Protein AF-0000000073451718 (afdb_homodimer)

Sequence (314 aa):
MQDITQRANLNRTTFYQHYQDKYDLLHQHMRDMFEAMKEDIFSPLDIDSSGKKPEAYWYVLRFYHHLQQNSGDFAIIINRRYELNIKELLNDFWNDSFLTGIKKTAAADTDRSVPLDIQRRFVISAFAGTAAWWLENGMPYPPELMAESMIKIIQKNMQDITQRANLNRTTFYQHYQDKYDLLHQHMRDMFEAMKEDIFSPLDIDSSGKKPEAYWYVLRFYHHLQQNSGDFAIIINRRYELNIKELLNDFWNDSFLTGIKKTAAADTDRSVPLDIQRRFVISAFAGTAAWWLENGMPYPPELMAESMIKIIQKN

InterPro domains:
  IPR001647 DNA-binding HTH domain, TetR-type [PS50977] (1-37)
  IPR009057 Homedomain-like superfamily [SSF46689] (1-40)
  IPR039532 Transcriptional regulator TetR, C-terminal, Firmicutes type [PF14278] (60-155)
  IPR050624 Nucleoid occlusion factor SlmA/HTH-type transcriptional regulator [PTHR43479] (1-155)

Nearest PDB structures (foldseek):
  6o6o-assembly1_B  TM=6.249E-01  e=4.309E-01  Mycobacterium tuberculosis
  6o6o-assembly1_B  TM=6.147E-01  e=4.041E-01  Mycobacterium tuberculosis

Secondary structure (DSSP, 8-state):
-HHHHHHHHHHHHHHHHHHHHHHHHHHHHHHHHHHHHHHHHTSPPPTTS-TTS-HHHHHHHHHHHHHHHTHHHHHHHHHTTTTTT-HHHHHHHHHHHHHHHHHHTTTS---TTS-HHHHHHHHHHHHHHHHHHHHHTT--S-HHHHHHHHHHHHH--/-HHHHHHHHHHHHHHHHHHHHHHHHHHHHHHHHHHHHHHHHTSPPPTTS-SSS-HHHHHHHHHHHHHHHTHHHHHHHHHTTTTTT-HHHHHHHHHHHHHHHHHHTTT----TTS-HHHHHHHHHHHHHHHHHHHHHTT--S-HHHHHHHHHHHHH--

Foldseek 3Di:
DVVVVVVVVVCVVVVVVVVVVVLVVVLVVLLVLLVVLLCVLLPDDPPPVPDPDQPQLSSQLSVVVSCVVVLVVVLCCLVCVVVSVCVVVVVVSLQVSVVSSCVVSVVDPPPPVDDPVVVSCVLSCVSSVVSNVCSVVPNPDHSSVVSVVSCCVPRVD/DVVVVVVVVVCVVVVVVVVVVVLVVVLVVLLVLLVVLLCVLLPDDPCPVPPDDQPQLSSQLSVVVSCVVVLVVVLCCLVCVVVSVCVVVVVVSLQVSVVSSCVVSPVDPPPPVDDPVVVSCVLSCVSSVVSNVCSVVPNPDHSSVVSVVSCCVPRVD

pLDDT: mean 82.86, std 15.35, range [36.59, 97.81]

Radius of gyration: 23.62 Å; Cα contacts (8 Å, |Δi|>4): 220; chains: 2; bounding box: 82×51×50 Å

Organism: Bacillus licheniformis (strain ATCC 14580 / DSM 13 / JCM 2505 / CCUG 7422 / NBRC 12200 / NCIMB 9375 / NCTC 10341 / NRRL NRS-1264 / Gibson 46) (NCBI:txid279010)

Structure (mmCIF, N/CA/C/O backbone):
data_AF-0000000073451718-model_v1
#
loop_
_entity.id
_entity.type
_entity.pdbx_description
1 polymer 'HTH tetR-type domain-containing protein'
#
loop_
_atom_site.group_PDB
_atom_site.id
_atom_site.type_symbol
_atom_site.label_atom_id
_atom_site.label_alt_id
_atom_site.label_comp_id
_atom_site.label_asym_id
_atom_site.label_entity_id
_atom_site.label_seq_id
_atom_site.pdbx_PDB_ins_code
_atom_site.Cartn_x
_atom_site.Cartn_y
_atom_site.Cartn_z
_atom_site.occupancy
_atom_site.B_iso_or_equiv
_atom_site.auth_seq_id
_atom_site.auth_comp_id
_atom_site.auth_asym_id
_atom_site.auth_atom_id
_atom_site.pdbx_PDB_model_num
ATOM 1 N N . MET A 1 1 ? 43.938 -21.703 -28.234 1 37.66 1 MET A N 1
ATOM 2 C CA . MET A 1 1 ? 43.406 -20.609 -27.422 1 37.66 1 MET A CA 1
ATOM 3 C C . MET A 1 1 ? 42.031 -20.172 -27.906 1 37.66 1 MET A C 1
ATOM 5 O O . MET A 1 1 ? 41.188 -19.781 -27.094 1 37.66 1 MET A O 1
ATOM 9 N N . GLN A 1 2 ? 41.75 -20.219 -29.203 1 52.59 2 GLN A N 1
ATOM 10 C CA . GLN A 1 2 ? 40.5 -19.75 -29.781 1 52.59 2 GLN A CA 1
ATOM 11 C C . GLN A 1 2 ? 39.344 -20.703 -29.438 1 52.59 2 GLN A C 1
ATOM 13 O O . GLN A 1 2 ? 38.188 -20.281 -29.297 1 52.59 2 GLN A O 1
ATOM 18 N N . ASP A 1 3 ? 39.562 -21.938 -29.281 1 55.34 3 ASP A N 1
ATOM 19 C CA . ASP A 1 3 ? 38.531 -22.969 -29.141 1 55.34 3 ASP A CA 1
ATOM 20 C C . ASP A 1 3 ? 37.938 -22.922 -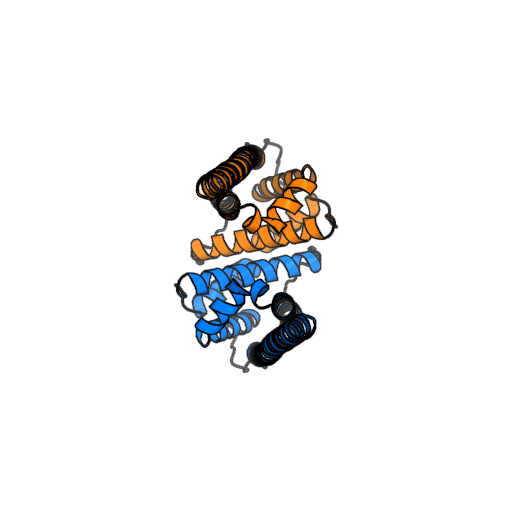27.734 1 55.34 3 ASP A C 1
ATOM 22 O O . ASP A 1 3 ? 36.719 -23.141 -27.578 1 55.34 3 ASP A O 1
ATOM 26 N N . ILE A 1 4 ? 38.812 -22.5 -26.75 1 54.25 4 ILE A N 1
ATOM 27 C CA . ILE A 1 4 ? 38.312 -22.469 -25.391 1 54.25 4 ILE A CA 1
ATOM 28 C C . ILE A 1 4 ? 37.375 -21.281 -25.219 1 54.25 4 ILE A C 1
ATOM 30 O O . ILE A 1 4 ? 36.344 -21.406 -24.547 1 54.25 4 ILE A O 1
ATOM 34 N N . THR A 1 5 ? 37.688 -20.203 -25.891 1 54.19 5 THR A N 1
ATOM 35 C CA . THR A 1 5 ? 36.812 -19.047 -25.781 1 54.19 5 THR A CA 1
ATOM 36 C C . THR A 1 5 ? 35.469 -19.297 -26.469 1 54.19 5 THR A C 1
ATOM 38 O O . THR A 1 5 ? 34.438 -18.875 -25.969 1 54.19 5 THR A O 1
ATOM 41 N N . GLN A 1 6 ? 35.562 -19.984 -27.562 1 53.5 6 GLN A N 1
ATOM 42 C CA . GLN A 1 6 ? 34.344 -20.266 -28.266 1 53.5 6 GLN A CA 1
ATOM 43 C C . GLN A 1 6 ? 33.438 -21.203 -27.469 1 53.5 6 GLN A C 1
ATOM 45 O O . GLN A 1 6 ? 32.219 -21.031 -27.453 1 53.5 6 GLN A O 1
ATOM 50 N N . ARG A 1 7 ? 34 -22.234 -26.875 1 54.5 7 ARG A N 1
ATOM 51 C CA . ARG A 1 7 ? 33.188 -23.141 -26.047 1 54.5 7 ARG A CA 1
ATOM 52 C C . ARG A 1 7 ? 32.656 -22.438 -24.812 1 54.5 7 ARG A C 1
ATOM 54 O O . ARG A 1 7 ? 31.516 -22.688 -24.406 1 54.5 7 ARG A O 1
ATOM 61 N N . ALA A 1 8 ? 33.406 -21.516 -24.359 1 56.91 8 ALA A N 1
ATOM 62 C CA . ALA A 1 8 ? 32.969 -20.734 -23.203 1 56.91 8 ALA A CA 1
ATOM 63 C C . ALA A 1 8 ? 31.812 -19.812 -23.594 1 56.91 8 ALA A C 1
ATOM 65 O O . ALA A 1 8 ? 30.859 -19.641 -22.828 1 56.91 8 ALA A O 1
ATOM 66 N N . ASN A 1 9 ? 31.859 -19.297 -24.781 1 57.56 9 ASN A N 1
ATOM 67 C CA . ASN A 1 9 ? 30.766 -18.453 -25.266 1 57.56 9 ASN A CA 1
ATOM 68 C C . ASN A 1 9 ? 29.5 -19.266 -25.531 1 57.56 9 ASN A C 1
ATOM 70 O O . ASN A 1 9 ? 28.391 -18.797 -25.25 1 57.56 9 ASN A O 1
ATOM 74 N N . LEU A 1 10 ? 29.75 -20.438 -26.062 1 58.34 10 LEU A N 1
ATOM 75 C CA . LEU A 1 10 ? 28.609 -21.312 -26.312 1 58.34 10 LEU A CA 1
ATOM 76 C C . LEU A 1 10 ? 27.922 -21.703 -25.016 1 58.34 10 LEU A C 1
ATOM 78 O O . LEU A 1 10 ? 26.703 -21.734 -24.938 1 58.34 10 LEU A O 1
ATOM 82 N N . ASN A 1 11 ? 28.75 -21.891 -23.984 1 57.66 11 ASN A N 1
ATOM 83 C CA . ASN A 1 11 ? 28.188 -22.266 -22.688 1 57.66 11 ASN A CA 1
ATOM 84 C C . ASN A 1 11 ? 27.438 -21.109 -22.047 1 57.66 11 ASN A C 1
ATOM 86 O O . ASN A 1 11 ? 26.375 -21.312 -21.453 1 57.66 11 ASN A O 1
ATOM 90 N N . ARG A 1 12 ? 27.891 -19.906 -22.344 1 59.5 12 ARG A N 1
ATOM 91 C CA . ARG A 1 12 ? 27.203 -18.75 -21.797 1 59.5 12 ARG A CA 1
ATOM 92 C C . ARG A 1 12 ? 25.875 -18.5 -22.5 1 59.5 12 ARG A C 1
ATOM 94 O O . ARG A 1 12 ? 24.875 -18.172 -21.859 1 59.5 12 ARG A O 1
ATOM 101 N N . THR A 1 13 ? 25.922 -18.672 -23.734 1 60.78 13 THR A N 1
ATOM 102 C CA . THR A 1 13 ? 24.703 -18.484 -24.5 1 60.78 13 THR A CA 1
ATOM 103 C C . THR A 1 13 ? 23.672 -19.547 -24.156 1 60.78 13 THR A C 1
ATOM 105 O O . THR A 1 13 ? 22.484 -19.234 -24 1 60.78 13 THR A O 1
ATOM 108 N N . THR A 1 14 ? 24.125 -20.734 -24.047 1 61.53 14 THR A N 1
ATOM 109 C CA . THR A 1 14 ? 23.25 -21.844 -23.703 1 61.53 14 THR A CA 1
ATOM 110 C C . THR A 1 14 ? 22.703 -21.688 -22.281 1 61.53 14 THR A C 1
ATOM 112 O O . THR A 1 14 ? 21.531 -21.938 -22.031 1 61.53 14 THR A O 1
ATOM 115 N N . PHE A 1 15 ? 23.641 -21.25 -21.484 1 57.12 15 PHE A N 1
ATOM 116 C CA . PHE A 1 15 ? 23.234 -21 -20.109 1 57.12 15 PHE A CA 1
ATOM 117 C C . PHE A 1 15 ? 22.234 -19.859 -20.047 1 57.12 15 PHE A C 1
ATOM 119 O O . PHE A 1 15 ? 21.203 -19.953 -19.375 1 57.12 15 PHE A O 1
ATOM 126 N N . TYR A 1 16 ? 22.562 -18.859 -20.797 1 61.38 16 TYR A N 1
ATOM 127 C CA . TYR A 1 16 ? 21.641 -17.734 -20.859 1 61.38 16 TYR A CA 1
ATOM 128 C C . TYR A 1 16 ? 20.297 -18.156 -21.438 1 61.38 16 TYR A C 1
ATOM 130 O O . TYR A 1 16 ? 19.234 -17.75 -20.953 1 61.38 16 TYR A O 1
ATOM 138 N N . GLN A 1 17 ? 20.375 -18.938 -22.438 1 65.12 17 GLN A N 1
A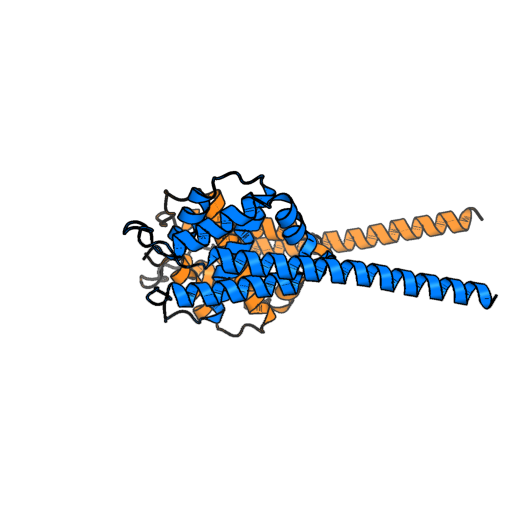TOM 139 C CA . GLN A 1 17 ? 19.141 -19.422 -23.078 1 65.12 17 GLN A CA 1
ATOM 140 C C . GLN A 1 17 ? 18.344 -20.297 -22.125 1 65.12 17 GLN A C 1
ATOM 142 O O . GLN A 1 17 ? 17.109 -20.219 -22.078 1 65.12 17 GLN A O 1
ATOM 147 N N . HIS A 1 18 ? 18.953 -21.141 -21.422 1 62.09 18 HIS A N 1
ATOM 148 C CA . HIS A 1 18 ? 18.297 -22 -20.438 1 62.09 18 HIS A CA 1
ATOM 149 C C . HIS A 1 18 ? 17.656 -21.188 -19.328 1 62.09 18 HIS A C 1
ATOM 151 O O . HIS A 1 18 ? 16.531 -21.469 -18.906 1 62.09 18 HIS A O 1
ATOM 157 N N . TYR A 1 19 ? 18.375 -20.25 -19 1 63.31 19 TYR A N 1
ATOM 158 C CA . TYR A 1 19 ? 17.859 -19.359 -17.969 1 63.31 19 TYR A CA 1
ATOM 159 C C . TYR A 1 19 ? 16.688 -18.531 -18.5 1 63.31 19 TYR A C 1
ATOM 161 O O . TYR A 1 19 ? 15.68 -18.359 -17.797 1 63.31 19 TYR A O 1
ATOM 169 N N . GLN A 1 20 ? 16.906 -18.188 -19.656 1 67.94 20 GLN A N 1
ATOM 170 C CA . GLN A 1 20 ? 15.828 -17.422 -20.266 1 67.94 20 GLN A CA 1
ATOM 171 C C . GLN A 1 20 ? 14.586 -18.281 -20.469 1 67.94 20 GLN A C 1
ATOM 173 O O . GLN A 1 20 ? 13.461 -17.812 -20.25 1 67.94 20 GLN A O 1
ATOM 178 N N . ASP A 1 21 ? 14.891 -19.453 -20.828 1 73.56 21 ASP A N 1
ATOM 179 C CA . ASP A 1 21 ? 13.789 -20.391 -21.047 1 73.56 21 ASP A CA 1
ATOM 180 C C . ASP A 1 21 ? 13.055 -20.688 -19.734 1 73.56 21 ASP A C 1
ATOM 182 O O . ASP A 1 21 ? 11.82 -20.75 -19.719 1 73.56 21 ASP A O 1
ATOM 186 N N . LYS A 1 22 ? 13.82 -20.828 -18.75 1 76.19 22 LYS A N 1
ATOM 187 C CA . LYS A 1 22 ? 13.211 -21.094 -17.453 1 76.19 22 LYS A CA 1
ATOM 188 C C . LYS A 1 22 ? 12.352 -19.922 -17 1 76.19 22 LYS A C 1
ATOM 190 O O . LYS A 1 22 ? 11.25 -20.109 -16.469 1 76.19 22 LYS A O 1
ATOM 195 N N . TYR A 1 23 ? 12.75 -18.812 -17.312 1 78.69 23 TYR A N 1
ATOM 196 C CA . TYR A 1 23 ? 12 -17.625 -16.938 1 78.69 23 TYR A CA 1
ATOM 197 C C . TYR A 1 23 ? 10.758 -17.453 -17.812 1 78.69 23 TYR A C 1
ATOM 199 O O . TYR A 1 23 ? 9.703 -17.047 -17.328 1 78.69 23 TYR A O 1
ATOM 207 N N . ASP A 1 24 ? 10.914 -17.875 -18.953 1 82.56 24 ASP A N 1
ATOM 208 C CA . ASP A 1 24 ? 9.766 -17.781 -19.859 1 82.56 24 ASP A CA 1
ATOM 209 C C . ASP A 1 24 ? 8.648 -18.734 -19.422 1 82.56 24 ASP A C 1
ATOM 211 O O . ASP A 1 24 ? 7.473 -18.359 -19.438 1 82.56 24 ASP A O 1
ATOM 215 N N . LEU A 1 25 ? 9.094 -19.953 -19.125 1 83.75 25 LEU A N 1
ATOM 216 C CA . LEU A 1 25 ? 8.109 -20.922 -18.656 1 83.75 25 LEU A CA 1
ATOM 217 C C . LEU A 1 25 ? 7.465 -20.453 -17.359 1 83.75 25 LEU A C 1
ATOM 219 O O . LEU A 1 25 ? 6.25 -20.562 -17.188 1 83.75 25 LEU A O 1
ATOM 223 N N . LEU A 1 26 ? 8.25 -19.969 -16.484 1 85.5 26 LEU A N 1
ATOM 224 C CA . LEU A 1 26 ? 7.738 -19.438 -15.219 1 85.5 26 LEU A CA 1
ATOM 225 C C . LEU A 1 26 ? 6.758 -18.297 -15.461 1 85.5 26 LEU A C 1
ATOM 227 O O . LEU A 1 26 ? 5.676 -18.266 -14.867 1 85.5 26 LEU A O 1
ATOM 231 N N . HIS A 1 27 ? 7.141 -17.422 -16.375 1 88.12 27 HIS A N 1
ATOM 232 C CA . HIS A 1 27 ? 6.289 -16.281 -16.688 1 88.12 27 HIS A CA 1
ATOM 233 C C . HIS A 1 27 ? 4.945 -16.734 -17.234 1 88.12 27 HIS A C 1
ATOM 235 O O . HIS A 1 27 ? 3.902 -16.188 -16.875 1 88.12 27 HIS A O 1
ATOM 241 N N . GLN A 1 28 ? 5.035 -17.609 -18.062 1 90.06 28 GLN A N 1
ATOM 242 C CA . GLN A 1 28 ? 3.795 -18.125 -18.641 1 90.06 28 GLN A CA 1
ATOM 243 C C . GLN A 1 28 ? 2.924 -18.781 -17.578 1 90.06 28 GLN A C 1
ATOM 245 O O . GLN A 1 28 ? 1.708 -18.578 -17.547 1 90.06 28 GLN A O 1
ATOM 250 N N . HIS A 1 29 ? 3.527 -19.578 -16.797 1 89.5 29 HIS A N 1
ATOM 251 C CA . HIS A 1 29 ? 2.803 -20.219 -15.719 1 89.5 29 HIS A CA 1
ATOM 252 C C . HIS A 1 29 ? 2.158 -19.203 -14.789 1 89.5 29 HIS A C 1
ATOM 254 O O . HIS A 1 29 ? 0.996 -19.344 -14.406 1 89.5 29 HIS A O 1
ATOM 260 N N . MET A 1 30 ? 2.885 -18.172 -14.469 1 89.81 30 MET A N 1
ATOM 261 C CA . MET A 1 30 ? 2.373 -17.125 -13.594 1 89.81 30 MET A CA 1
ATOM 262 C C . MET A 1 30 ? 1.225 -16.375 -14.266 1 89.81 30 MET A C 1
ATOM 264 O O . MET A 1 30 ? 0.213 -16.078 -13.625 1 89.81 30 MET A O 1
ATOM 268 N N . ARG A 1 31 ? 1.44 -16.078 -15.469 1 90.56 31 ARG A N 1
ATOM 269 C CA . ARG A 1 31 ? 0.394 -15.383 -16.219 1 90.56 31 ARG A CA 1
ATOM 270 C C . ARG A 1 31 ? -0.903 -16.188 -16.219 1 90.56 31 ARG A C 1
ATOM 272 O O . ARG A 1 31 ? -1.979 -15.633 -15.977 1 90.56 31 ARG A O 1
ATOM 279 N N . ASP A 1 32 ? -0.806 -17.453 -16.5 1 91.31 32 ASP A N 1
ATOM 280 C CA . ASP A 1 32 ? -1.972 -18.328 -16.516 1 91.31 32 ASP A CA 1
ATOM 281 C C . ASP A 1 32 ? -2.621 -18.391 -15.125 1 91.31 32 ASP A C 1
ATOM 283 O O . ASP A 1 32 ? -3.848 -18.391 -15.008 1 91.31 32 ASP A O 1
ATOM 287 N N . MET A 1 33 ? -1.826 -18.516 -14.133 1 90.81 33 MET A N 1
ATOM 288 C CA . MET A 1 33 ? -2.311 -18.578 -12.758 1 90.81 33 MET A CA 1
ATOM 289 C C . MET A 1 33 ? -3.062 -17.312 -12.383 1 90.81 33 MET A C 1
ATOM 291 O O . MET A 1 33 ? -4.16 -17.375 -11.82 1 90.81 33 MET A O 1
ATOM 295 N N . PHE A 1 34 ? -2.498 -16.156 -12.734 1 92.81 34 PHE A N 1
ATOM 296 C CA . PHE A 1 34 ? -3.127 -14.883 -12.398 1 92.81 34 PHE A CA 1
ATOM 297 C C . PHE A 1 34 ? -4.43 -14.703 -13.172 1 92.81 34 PHE A C 1
ATOM 299 O O . PHE A 1 34 ? -5.406 -14.18 -12.633 1 92.81 34 PHE A O 1
ATOM 306 N N . GLU A 1 35 ? -4.43 -15.109 -14.406 1 92.56 35 GLU A N 1
ATOM 307 C CA . GLU A 1 35 ? -5.641 -15.008 -15.219 1 92.56 35 GLU A CA 1
ATOM 308 C C . GLU A 1 35 ? -6.754 -15.891 -14.656 1 92.56 35 GLU A C 1
ATOM 310 O O . GLU A 1 35 ? -7.91 -15.461 -14.578 1 92.56 35 GLU A O 1
ATOM 315 N N . ALA A 1 36 ? -6.418 -17.078 -14.32 1 91.19 36 ALA A N 1
ATOM 316 C CA . ALA A 1 36 ? -7.391 -18 -13.727 1 91.19 36 ALA A CA 1
ATOM 317 C C . ALA A 1 36 ? -7.922 -17.453 -12.406 1 91.19 36 ALA A C 1
ATOM 319 O O . ALA A 1 36 ? -9.117 -17.547 -12.125 1 91.19 36 ALA A O 1
ATOM 320 N N . MET A 1 37 ? -7.094 -16.938 -11.617 1 94.25 37 MET A N 1
ATOM 321 C CA . MET A 1 37 ? -7.48 -16.344 -10.336 1 94.25 37 MET A CA 1
ATOM 322 C C . MET A 1 37 ? -8.453 -15.195 -10.539 1 94.25 37 MET A C 1
ATOM 324 O O . MET A 1 37 ? -9.492 -15.133 -9.875 1 94.25 37 MET A O 1
ATOM 328 N N . LYS A 1 38 ? -8.109 -14.32 -11.422 1 94.44 38 LYS A N 1
ATOM 329 C CA . LYS A 1 38 ? -8.977 -13.18 -11.695 1 94.44 38 LYS A CA 1
ATOM 330 C C . LYS A 1 38 ? -10.359 -13.641 -12.156 1 94.44 38 LYS A C 1
ATOM 332 O O . LYS A 1 38 ? -11.375 -13.102 -11.719 1 94.44 38 LYS A O 1
ATOM 337 N N . GLU A 1 39 ? -10.359 -14.594 -13.039 1 93.06 39 GLU A N 1
ATOM 338 C CA . GLU A 1 39 ? -11.625 -15.117 -13.539 1 93.06 39 GLU A CA 1
ATOM 339 C C . GLU A 1 39 ? -12.484 -15.68 -12.406 1 93.06 39 GLU A C 1
ATOM 341 O O . GLU A 1 39 ? -13.695 -15.477 -12.383 1 93.06 39 GLU A O 1
ATOM 346 N N . ASP A 1 40 ? -11.828 -16.344 -11.57 1 93.94 40 ASP A N 1
ATOM 347 C CA . ASP A 1 40 ? -12.555 -16.938 -10.453 1 93.94 40 ASP A CA 1
ATOM 348 C C . ASP A 1 40 ? -13.039 -15.859 -9.477 1 93.94 40 ASP A C 1
ATOM 350 O O . ASP A 1 40 ? -14.18 -15.898 -9.016 1 93.94 40 ASP A O 1
ATOM 354 N N . ILE A 1 41 ? -12.188 -14.961 -9.109 1 94.25 41 ILE A N 1
ATOM 355 C CA . ILE A 1 41 ? -12.492 -13.891 -8.164 1 94.25 41 ILE A CA 1
ATOM 356 C C . ILE A 1 41 ? -13.711 -13.102 -8.648 1 94.25 41 ILE A C 1
ATOM 358 O O . ILE A 1 41 ? -14.625 -12.836 -7.871 1 94.25 41 ILE A O 1
ATOM 362 N N . PHE A 1 42 ? -13.758 -12.812 -9.93 1 92.75 42 PHE A N 1
ATOM 363 C CA . PHE A 1 42 ? -14.781 -11.891 -10.414 1 92.75 42 PHE A CA 1
ATOM 364 C C . PHE A 1 42 ? -15.891 -12.648 -11.125 1 92.75 42 PHE A C 1
ATOM 366 O O . PHE A 1 42 ? -16.672 -12.055 -11.875 1 92.75 42 PHE A O 1
ATOM 373 N N . SER A 1 43 ? -15.938 -13.938 -10.953 1 92.19 43 SER A N 1
ATOM 374 C CA . SER A 1 43 ? -17.078 -14.719 -11.445 1 92.19 43 SER A CA 1
ATOM 375 C C . SER A 1 43 ? -18.391 -14.211 -10.859 1 92.19 43 SER A C 1
ATOM 377 O O . SER A 1 43 ? -18.406 -13.602 -9.781 1 92.19 43 SER A O 1
ATOM 379 N N . PRO A 1 44 ? -19.484 -14.328 -11.602 1 88.38 44 PRO A N 1
ATOM 380 C CA . PRO A 1 44 ? -20.766 -13.836 -11.117 1 88.38 44 PRO A CA 1
ATOM 381 C C . PRO A 1 44 ? -21.109 -14.344 -9.719 1 88.38 44 PRO A C 1
ATOM 383 O O . PRO A 1 44 ? -20.812 -15.492 -9.383 1 88.38 44 PRO A O 1
ATOM 386 N N . LEU A 1 45 ? -21.578 -13.383 -8.906 1 85.75 45 LEU A N 1
ATOM 387 C CA . LEU A 1 45 ? -21.969 -13.703 -7.547 1 85.75 45 LEU A CA 1
ATOM 388 C C . LEU A 1 45 ? -23.359 -14.344 -7.523 1 85.75 45 LEU A C 1
ATOM 390 O O . LEU A 1 45 ? -24.219 -14.008 -8.352 1 85.75 45 LEU A O 1
ATOM 394 N N . ASP A 1 46 ? -23.422 -15.523 -6.824 1 74 46 ASP A N 1
ATOM 395 C CA . ASP A 1 46 ? -24.719 -16.156 -6.703 1 74 46 ASP A CA 1
ATOM 396 C C . ASP A 1 46 ? -25.719 -15.242 -5.98 1 74 46 ASP A C 1
ATOM 398 O O . ASP A 1 46 ? -25.312 -14.414 -5.156 1 74 46 ASP A O 1
ATOM 402 N N . ILE A 1 47 ? -26.891 -15.258 -6.492 1 57.97 47 ILE A N 1
ATOM 403 C CA . ILE A 1 47 ? -28.062 -14.508 -6.023 1 57.97 47 ILE A CA 1
ATOM 404 C C . ILE A 1 47 ? -28.047 -14.445 -4.5 1 57.97 47 ILE A C 1
ATOM 406 O O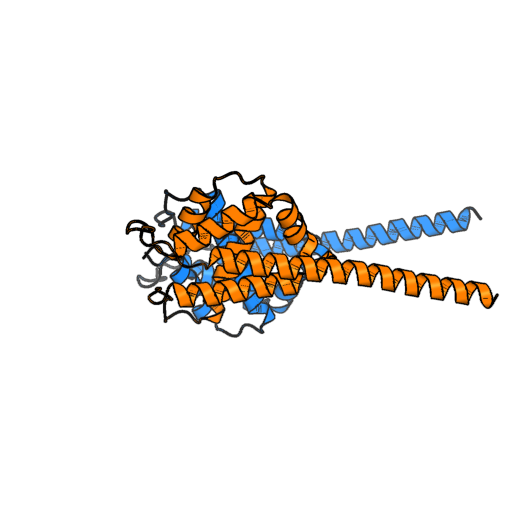 . ILE A 1 47 ? -28.391 -13.414 -3.912 1 57.97 47 ILE A O 1
ATOM 410 N N . ASP A 1 48 ? -27.719 -15.492 -3.941 1 51.59 48 ASP A N 1
ATOM 411 C CA . ASP A 1 48 ? -27.859 -15.461 -2.49 1 51.59 48 ASP A CA 1
ATOM 412 C C . ASP A 1 48 ? -26.797 -14.586 -1.844 1 51.59 48 ASP A C 1
ATOM 414 O O . ASP A 1 48 ? -26.672 -14.539 -0.617 1 51.59 48 ASP A O 1
ATOM 418 N N . SER A 1 49 ? -25.781 -14.359 -2.514 1 57.16 49 SER A N 1
ATOM 419 C CA . SER A 1 49 ? -24.828 -13.414 -1.939 1 57.16 49 SER A CA 1
ATOM 420 C C . SER A 1 49 ? -25.547 -12.195 -1.354 1 57.16 49 SER A C 1
ATOM 422 O O . SER A 1 49 ? -25.906 -11.273 -2.084 1 57.16 49 SER A O 1
ATOM 424 N N . SER A 1 50 ? -26.766 -12.539 -0.684 1 50.53 50 SER A N 1
ATOM 425 C CA . SER A 1 50 ? -27.891 -12.031 0.105 1 50.53 50 SER A CA 1
ATOM 426 C C . SER A 1 50 ? -27.453 -10.859 0.983 1 50.53 50 SER A C 1
ATOM 428 O O . SER A 1 50 ? -26.484 -10.961 1.739 1 50.53 50 SER A O 1
ATOM 430 N N . GLY A 1 51 ? -28.016 -9.75 0.813 1 62.47 51 GLY A N 1
ATOM 431 C CA . GLY A 1 51 ? -28.453 -8.469 1.341 1 62.47 51 GLY A CA 1
ATOM 432 C C . GLY A 1 51 ? -27.594 -7.973 2.496 1 62.47 51 GLY A C 1
ATOM 433 O O . GLY A 1 51 ? -27.719 -6.82 2.912 1 62.47 51 GLY A O 1
ATOM 434 N N . LYS A 1 52 ? -26.594 -8.922 2.951 1 75.06 52 LYS A N 1
ATOM 435 C CA . LYS A 1 52 ? -26.062 -8.328 4.176 1 75.06 52 LYS A CA 1
ATOM 436 C C . LYS A 1 52 ? -24.688 -7.727 3.934 1 75.06 52 LYS A C 1
ATOM 438 O O . LYS A 1 52 ? -24.297 -6.758 4.594 1 75.06 52 LYS A O 1
ATOM 443 N N . LYS A 1 53 ? -23.906 -8.289 2.891 1 84.56 53 LYS A N 1
ATOM 444 C CA . LYS A 1 53 ? -22.578 -7.758 2.617 1 84.56 53 LYS A CA 1
ATOM 445 C C . LYS A 1 53 ? -22.516 -7.121 1.231 1 84.56 53 LYS A C 1
ATOM 447 O O . LYS A 1 53 ? -23.172 -7.59 0.298 1 84.56 53 LYS A O 1
ATOM 452 N N . PRO A 1 54 ? -21.766 -6.086 1.147 1 84.06 54 PRO A N 1
ATOM 453 C CA . PRO A 1 54 ? -21.609 -5.504 -0.186 1 84.06 54 PRO A CA 1
ATOM 454 C C . PRO A 1 54 ? -20.922 -6.457 -1.169 1 84.06 54 PRO A C 1
ATOM 456 O O . PRO A 1 54 ? -20.188 -7.352 -0.756 1 84.06 54 PRO A O 1
ATOM 459 N N . GLU A 1 55 ? -21.156 -6.34 -2.41 1 85.44 55 GLU A N 1
ATOM 460 C CA . GLU A 1 55 ? -20.578 -7.184 -3.457 1 85.44 55 GLU A CA 1
ATOM 461 C C . GLU A 1 55 ? -19.062 -7.211 -3.371 1 85.44 55 GLU A C 1
ATOM 463 O O . GLU A 1 55 ? -18.438 -8.258 -3.59 1 85.44 55 GLU A O 1
ATOM 468 N N . ALA A 1 56 ? -18.438 -6.086 -3.09 1 88.12 56 ALA A N 1
ATOM 469 C CA . ALA A 1 56 ? -16.984 -5.977 -3.01 1 88.12 56 ALA A CA 1
ATOM 470 C C . ALA A 1 56 ? -16.422 -6.957 -1.984 1 88.12 56 ALA A C 1
ATOM 472 O O . ALA A 1 56 ? -15.32 -7.484 -2.162 1 88.12 56 ALA A O 1
ATOM 473 N N . TYR A 1 57 ? -17.172 -7.172 -0.973 1 91.12 57 TYR A N 1
ATOM 474 C CA . TYR A 1 57 ? -16.734 -8.109 0.057 1 91.12 57 TYR A CA 1
ATOM 475 C C . TYR A 1 57 ? -16.469 -9.484 -0.54 1 91.12 57 TYR A C 1
ATOM 477 O O . TYR A 1 57 ? -15.445 -10.109 -0.238 1 91.12 57 TYR A O 1
ATOM 485 N N . TRP A 1 58 ? -17.297 -9.922 -1.3 1 91.69 58 TRP A N 1
ATOM 486 C CA . TRP A 1 58 ? -17.203 -11.273 -1.833 1 91.69 58 TRP A CA 1
ATOM 487 C C . TRP A 1 58 ? -16.016 -11.406 -2.773 1 91.69 58 TRP A C 1
ATOM 489 O O . TRP A 1 58 ? -15.336 -12.438 -2.781 1 91.69 58 TRP A O 1
ATOM 499 N N . TYR A 1 59 ? -15.758 -10.438 -3.58 1 92.75 59 TYR A N 1
ATOM 500 C CA . TYR A 1 59 ? -14.586 -10.453 -4.445 1 92.75 59 TYR A CA 1
ATOM 501 C C . TYR A 1 59 ? -13.305 -10.492 -3.623 1 92.75 59 TYR A C 1
ATOM 503 O O . TYR A 1 59 ? -12.391 -11.258 -3.926 1 92.75 59 TYR A O 1
ATOM 511 N N . VAL A 1 60 ? -13.234 -9.711 -2.592 1 94.5 60 VAL A N 1
ATOM 512 C CA . VAL A 1 60 ? -12.062 -9.648 -1.733 1 94.5 60 VAL A CA 1
ATOM 513 C C . VAL A 1 60 ? -11.898 -10.969 -0.979 1 94.5 60 VAL A C 1
ATOM 515 O O . VAL A 1 60 ? -10.781 -11.453 -0.794 1 94.5 60 VAL A O 1
ATOM 518 N N . LEU A 1 61 ? -13.008 -11.516 -0.546 1 95.88 61 LEU A N 1
ATOM 519 C CA . LEU A 1 61 ? -12.961 -12.805 0.132 1 95.88 61 LEU A CA 1
ATOM 520 C C . LEU A 1 61 ? -12.383 -13.883 -0.784 1 95.88 61 LEU A C 1
ATOM 522 O O . LEU A 1 61 ? -11.516 -14.656 -0.372 1 95.88 61 LEU A O 1
ATOM 526 N N . ARG A 1 62 ? -12.859 -13.961 -1.97 1 95.81 62 ARG A N 1
ATOM 527 C CA . ARG A 1 62 ? -12.344 -14.922 -2.939 1 95.81 62 ARG A CA 1
ATOM 528 C C . ARG A 1 62 ? -10.844 -14.711 -3.166 1 95.81 62 ARG A C 1
ATOM 530 O O . ARG A 1 62 ? -10.094 -15.68 -3.289 1 95.81 62 ARG A O 1
ATOM 537 N N . PHE A 1 63 ? -10.414 -13.508 -3.203 1 96.62 63 PHE A N 1
ATOM 538 C CA . PHE A 1 63 ? -9.008 -13.164 -3.346 1 96.62 63 PHE A CA 1
ATOM 539 C C . PHE A 1 63 ? -8.18 -13.789 -2.225 1 96.62 63 PHE A C 1
ATOM 541 O O . PHE A 1 63 ? -7.199 -14.492 -2.484 1 96.62 63 PHE A O 1
ATOM 548 N N . TYR A 1 64 ? -8.586 -13.609 -1.014 1 97.19 64 TYR A N 1
ATOM 549 C CA . TYR A 1 64 ? -7.824 -14.125 0.119 1 97.19 64 TYR A CA 1
ATOM 550 C C . TYR A 1 64 ? -7.902 -15.648 0.186 1 97.19 64 TYR A C 1
ATOM 552 O O . TYR A 1 64 ? -6.949 -16.297 0.614 1 97.19 64 TYR A O 1
ATOM 560 N N . HIS A 1 65 ? -8.984 -16.219 -0.273 1 97.06 65 HIS A N 1
ATOM 561 C CA . HIS A 1 65 ? -9.062 -17.672 -0.358 1 97.06 65 HIS A CA 1
ATOM 562 C C . HIS A 1 65 ? -8.039 -18.219 -1.344 1 97.06 65 HIS A C 1
ATOM 564 O O . HIS A 1 65 ? -7.402 -19.234 -1.079 1 97.06 65 HIS A O 1
ATOM 570 N N . HIS A 1 66 ? -7.918 -17.562 -2.414 1 95.44 66 HIS A N 1
ATOM 571 C CA . HIS A 1 66 ? -6.926 -17.984 -3.396 1 95.44 66 HIS A CA 1
ATOM 572 C C . HIS A 1 66 ? -5.512 -17.875 -2.826 1 95.44 66 HIS A C 1
ATOM 574 O O . HIS A 1 66 ? -4.684 -18.766 -3.057 1 95.44 66 HIS A O 1
ATOM 580 N N . LEU A 1 67 ? -5.203 -16.828 -2.156 1 95.5 67 LEU A N 1
ATOM 581 C CA . LEU A 1 67 ? -3.898 -16.656 -1.522 1 95.5 67 LEU A CA 1
ATOM 582 C C . LEU A 1 67 ? -3.637 -17.797 -0.528 1 95.5 67 LEU A C 1
ATOM 584 O O . LEU A 1 67 ? -2.541 -18.359 -0.495 1 95.5 67 LEU A O 1
ATOM 588 N N . GLN A 1 68 ? -4.668 -18.031 0.234 1 96.5 68 GLN A N 1
ATOM 589 C CA . GLN A 1 68 ? -4.539 -19.078 1.25 1 96.5 68 GLN A CA 1
ATOM 590 C C . GLN A 1 68 ? -4.281 -20.438 0.614 1 96.5 68 GLN A C 1
ATOM 592 O O . GLN A 1 68 ? -3.424 -21.188 1.077 1 96.5 68 GLN A O 1
ATOM 597 N N . GLN A 1 69 ? -5.004 -20.797 -0.426 1 94.06 69 GLN A N 1
ATOM 598 C CA . GLN A 1 69 ? -4.926 -22.094 -1.089 1 94.06 69 GLN A CA 1
ATOM 599 C C . GLN A 1 69 ? -3.576 -22.281 -1.773 1 94.06 69 GLN A C 1
ATOM 601 O O . GLN A 1 69 ? -3.105 -23.406 -1.934 1 94.06 69 GLN A O 1
ATOM 606 N N . ASN A 1 70 ? -2.955 -21.172 -2.15 1 91.38 70 ASN A N 1
ATOM 607 C CA . ASN A 1 70 ? -1.667 -21.203 -2.834 1 91.38 70 ASN A CA 1
ATOM 608 C C . ASN A 1 70 ? -0.622 -20.359 -2.105 1 91.38 70 ASN A C 1
ATOM 610 O O . ASN A 1 70 ? 0.139 -19.625 -2.734 1 91.38 70 ASN A O 1
ATOM 614 N N . SER A 1 71 ? -0.62 -20.406 -0.791 1 92.38 71 SER A N 1
ATOM 615 C CA . SER A 1 71 ? 0.137 -19.469 0.044 1 92.38 71 SER A CA 1
ATOM 616 C C . SER A 1 71 ? 1.634 -19.578 -0.226 1 92.38 71 SER A C 1
ATOM 618 O O . SER A 1 71 ? 2.338 -18.578 -0.272 1 92.38 71 SER A O 1
ATOM 620 N N . GLY A 1 72 ? 2.166 -20.797 -0.371 1 89.75 72 GLY A N 1
ATOM 621 C CA . GLY A 1 72 ? 3.578 -20.984 -0.67 1 89.75 72 GLY A CA 1
ATOM 622 C C . GLY A 1 72 ? 4.008 -20.297 -1.951 1 89.75 72 GLY A C 1
ATOM 623 O O . GLY A 1 72 ? 5.016 -19.578 -1.972 1 89.75 72 GLY A O 1
ATOM 624 N N . ASP A 1 73 ? 3.281 -20.469 -3.004 1 89.69 73 ASP A N 1
ATOM 625 C CA . ASP A 1 73 ? 3.572 -19.859 -4.297 1 89.69 73 ASP A CA 1
ATOM 626 C C . ASP A 1 73 ? 3.508 -18.328 -4.219 1 89.69 73 ASP A C 1
ATOM 628 O O . ASP A 1 73 ? 4.414 -17.641 -4.688 1 89.69 73 ASP A O 1
ATOM 632 N N . PHE A 1 74 ? 2.508 -17.859 -3.559 1 90.44 74 PHE A N 1
ATOM 633 C CA . PHE A 1 74 ? 2.303 -16.422 -3.531 1 90.44 74 PHE A CA 1
ATOM 634 C C . PHE A 1 74 ? 3.334 -15.734 -2.637 1 90.44 74 PHE A C 1
ATOM 636 O O . PHE A 1 74 ? 3.766 -14.617 -2.918 1 90.44 74 PHE A O 1
ATOM 643 N N . ALA A 1 75 ? 3.701 -16.375 -1.589 1 88.62 75 ALA A N 1
ATOM 644 C CA . ALA A 1 75 ? 4.758 -15.836 -0.737 1 88.62 75 ALA A CA 1
ATOM 645 C C . ALA A 1 75 ? 6.055 -15.648 -1.522 1 88.62 75 ALA A C 1
ATOM 647 O O . ALA A 1 75 ? 6.719 -14.617 -1.401 1 88.62 75 ALA A O 1
ATOM 648 N N . ILE A 1 76 ? 6.379 -16.578 -2.33 1 86.62 76 ILE A N 1
ATOM 649 C CA . ILE A 1 76 ? 7.586 -16.531 -3.15 1 86.62 76 ILE A CA 1
ATOM 650 C C . ILE A 1 76 ? 7.445 -15.422 -4.195 1 86.62 76 ILE A C 1
ATOM 652 O O . ILE A 1 76 ? 8.352 -14.602 -4.367 1 86.62 76 ILE A O 1
ATOM 656 N N . ILE A 1 77 ? 6.355 -15.375 -4.902 1 89 77 ILE A N 1
ATOM 657 C CA . ILE A 1 77 ? 6.098 -14.414 -5.969 1 89 77 ILE A CA 1
ATOM 658 C C . ILE A 1 77 ? 6.215 -12.992 -5.422 1 89 77 ILE A C 1
ATOM 660 O O . ILE A 1 77 ? 6.934 -12.164 -5.977 1 89 77 ILE A O 1
ATOM 664 N N . ILE A 1 78 ? 5.555 -12.766 -4.285 1 87.25 78 ILE A N 1
ATOM 665 C CA . ILE A 1 78 ? 5.48 -11.414 -3.727 1 87.25 78 ILE A CA 1
ATOM 666 C C . ILE A 1 78 ? 6.859 -10.992 -3.225 1 87.25 78 ILE A C 1
ATOM 668 O O . ILE A 1 78 ? 7.289 -9.859 -3.461 1 87.25 78 ILE A O 1
ATOM 672 N N . ASN A 1 79 ? 7.566 -11.867 -2.682 1 81.44 79 ASN A N 1
ATOM 673 C CA . ASN A 1 79 ? 8.844 -11.523 -2.057 1 81.44 79 ASN A CA 1
ATOM 674 C C . ASN A 1 79 ? 9.977 -11.508 -3.072 1 81.44 79 ASN A C 1
ATOM 676 O O . ASN A 1 79 ? 10.961 -10.781 -2.9 1 81.44 79 ASN A O 1
ATOM 680 N N . ARG A 1 80 ? 9.836 -12.195 -4.184 1 84 80 ARG A N 1
ATOM 681 C CA . ARG A 1 80 ? 10.922 -12.359 -5.141 1 84 80 ARG A CA 1
ATOM 682 C C . ARG A 1 80 ? 10.516 -11.852 -6.523 1 84 80 ARG A C 1
ATOM 684 O O . ARG A 1 80 ? 11.102 -12.25 -7.531 1 84 80 ARG A O 1
ATOM 691 N N . ARG A 1 81 ? 9.547 -11.031 -6.535 1 86.38 81 ARG A N 1
ATOM 692 C CA . ARG A 1 81 ? 8.977 -10.578 -7.801 1 86.38 81 ARG A CA 1
ATOM 693 C C . ARG A 1 81 ? 10.039 -9.945 -8.688 1 86.38 81 ARG A C 1
ATOM 695 O O . ARG A 1 81 ? 10 -10.094 -9.914 1 86.38 81 ARG A O 1
ATOM 702 N N . TYR A 1 82 ? 10.977 -9.234 -8.172 1 81.12 82 TYR A N 1
ATOM 703 C CA . TYR A 1 82 ? 12.023 -8.609 -8.969 1 81.12 82 TYR A CA 1
ATOM 704 C C . TYR A 1 82 ? 13.008 -9.648 -9.492 1 81.12 82 TYR A C 1
ATOM 706 O O . TYR A 1 82 ? 13.352 -9.648 -10.68 1 81.12 82 TYR A O 1
ATOM 714 N N . GLU A 1 83 ? 13.422 -10.453 -8.648 1 82 83 GLU A N 1
ATOM 715 C CA . GLU A 1 83 ? 14.344 -11.516 -9.008 1 82 83 GLU A CA 1
ATOM 716 C C . GLU A 1 83 ? 13.758 -12.414 -10.094 1 82 83 GLU A C 1
ATOM 718 O O . GLU A 1 83 ? 14.477 -12.867 -10.984 1 82 83 GLU A O 1
ATOM 723 N N . LEU A 1 84 ? 12.477 -12.648 -10 1 84.38 84 LEU A N 1
ATOM 724 C CA . LEU A 1 84 ? 11.797 -13.57 -10.906 1 84.38 84 LEU A CA 1
ATOM 725 C C . LEU A 1 84 ? 11.328 -12.836 -12.164 1 84.38 84 LEU A C 1
ATOM 727 O O . LEU A 1 84 ? 10.781 -13.453 -13.078 1 84.38 84 LEU A O 1
ATOM 731 N N . ASN A 1 85 ? 11.555 -11.508 -12.172 1 86.38 85 ASN A N 1
ATOM 732 C CA . ASN A 1 85 ? 11.148 -10.656 -13.289 1 86.38 85 ASN A CA 1
ATOM 733 C C . ASN A 1 85 ? 9.656 -10.766 -13.562 1 86.38 85 ASN A C 1
ATOM 735 O O . ASN A 1 85 ? 9.234 -10.891 -14.719 1 86.38 85 ASN A O 1
ATOM 739 N N . ILE A 1 86 ? 8.875 -10.82 -12.562 1 88.44 86 ILE A N 1
ATOM 740 C CA . ILE A 1 86 ? 7.434 -10.93 -12.727 1 88.44 86 ILE A CA 1
ATOM 741 C C . ILE A 1 86 ? 6.75 -9.703 -12.133 1 88.44 86 ILE A C 1
ATOM 743 O O . ILE A 1 86 ? 5.535 -9.688 -11.938 1 88.44 86 ILE A O 1
ATOM 747 N N . LYS A 1 87 ? 7.422 -8.742 -11.812 1 88.81 87 LYS A N 1
ATOM 748 C CA . LYS A 1 87 ? 6.895 -7.516 -11.227 1 88.81 87 LYS A CA 1
ATOM 749 C C . LYS A 1 87 ? 5.812 -6.902 -12.117 1 88.81 87 LYS A C 1
ATOM 751 O O . LYS A 1 87 ? 4.77 -6.473 -11.625 1 88.81 87 LYS A O 1
ATOM 756 N N . GLU A 1 88 ? 6.062 -6.926 -13.398 1 91 88 GLU A N 1
ATOM 757 C CA . GLU A 1 88 ? 5.105 -6.34 -14.328 1 91 88 GLU A CA 1
ATOM 758 C C . GLU A 1 88 ? 3.818 -7.16 -14.398 1 91 88 GLU A C 1
ATOM 760 O O . GLU A 1 88 ? 2.723 -6.602 -14.484 1 91 88 GLU A O 1
ATOM 765 N N . LEU A 1 89 ? 3.996 -8.453 -14.367 1 90.56 89 LEU A N 1
ATOM 766 C CA . LEU A 1 89 ? 2.832 -9.336 -14.367 1 90.56 89 LEU A CA 1
ATOM 767 C C . LEU A 1 89 ? 1.984 -9.109 -13.117 1 90.56 89 LEU A C 1
ATOM 769 O O . LEU A 1 89 ? 0.754 -9.07 -13.195 1 90.56 89 LEU A O 1
ATOM 773 N N . LEU A 1 90 ? 2.645 -8.984 -12.055 1 92.31 90 LEU A N 1
ATOM 774 C CA . LEU A 1 90 ? 1.955 -8.734 -10.797 1 92.31 90 LEU A CA 1
ATOM 775 C C . LEU A 1 90 ? 1.257 -7.379 -10.82 1 92.31 90 LEU A C 1
ATOM 777 O O . LEU A 1 90 ? 0.115 -7.258 -10.367 1 92.31 90 LEU A O 1
ATOM 781 N N . ASN A 1 91 ? 1.937 -6.398 -11.367 1 92.75 91 ASN A N 1
ATOM 782 C CA . ASN A 1 91 ? 1.341 -5.074 -11.508 1 92.75 91 ASN A CA 1
ATOM 783 C C . ASN A 1 91 ? 0.102 -5.109 -12.398 1 92.75 91 ASN A C 1
ATOM 785 O O . ASN A 1 91 ? -0.9 -4.457 -12.102 1 92.75 91 ASN A O 1
ATOM 789 N N . ASP A 1 92 ? 0.162 -5.832 -13.438 1 93 92 ASP A N 1
ATOM 790 C CA . ASP A 1 92 ? -0.981 -5.977 -14.336 1 93 92 ASP A CA 1
ATOM 791 C C . ASP A 1 92 ? -2.158 -6.641 -13.625 1 93 92 ASP A C 1
ATOM 793 O O . ASP A 1 92 ? -3.309 -6.242 -13.812 1 93 92 ASP A O 1
ATOM 797 N N . PHE A 1 93 ? -1.82 -7.582 -12.867 1 94.44 93 PHE A N 1
ATOM 798 C CA . PHE A 1 93 ? -2.857 -8.258 -12.094 1 94.44 93 PHE A CA 1
ATOM 799 C C . PHE A 1 93 ? -3.576 -7.277 -11.18 1 94.44 93 PHE A C 1
ATOM 801 O O . PHE A 1 93 ? -4.809 -7.23 -11.156 1 94.44 93 PHE A O 1
ATOM 808 N N . TRP A 1 94 ? -2.846 -6.48 -10.484 1 94.94 94 TRP A N 1
ATOM 809 C CA . TRP A 1 94 ? -3.422 -5.516 -9.555 1 94.94 94 TRP A CA 1
ATOM 810 C C . TRP A 1 94 ? -4.262 -4.48 -10.297 1 94.94 94 TRP A C 1
ATOM 812 O O . TRP A 1 94 ? -5.391 -4.188 -9.898 1 94.94 94 TRP A O 1
ATOM 822 N N . ASN A 1 95 ? -3.746 -3.982 -11.344 1 94 95 ASN A N 1
ATOM 823 C CA . ASN A 1 95 ? -4.43 -2.949 -12.117 1 94 95 ASN A CA 1
ATOM 824 C C . ASN A 1 95 ? -5.723 -3.473 -12.734 1 94 95 ASN A C 1
ATOM 826 O O . ASN A 1 95 ? -6.77 -2.832 -12.625 1 94 95 ASN A O 1
ATOM 830 N N . ASP A 1 96 ? -5.633 -4.598 -13.32 1 93.31 96 ASP A N 1
ATOM 831 C CA . ASP A 1 96 ? -6.809 -5.199 -13.938 1 93.31 96 ASP A CA 1
ATOM 832 C C . ASP A 1 96 ? -7.871 -5.535 -12.891 1 93.31 96 ASP A C 1
ATOM 834 O O . ASP A 1 96 ? -9.062 -5.367 -13.133 1 93.31 96 ASP A O 1
ATOM 838 N N . SER A 1 97 ? -7.43 -6.055 -11.828 1 92.88 97 SER A N 1
ATOM 839 C CA . SER A 1 97 ? -8.359 -6.402 -10.758 1 92.88 97 SER A CA 1
ATOM 840 C C . SER A 1 97 ? -9.055 -5.16 -10.211 1 92.88 97 SER A C 1
ATOM 842 O O . SER A 1 97 ? -10.258 -5.188 -9.945 1 92.88 97 SER A O 1
ATOM 844 N N . PHE A 1 98 ? -8.312 -4.105 -10.016 1 90.62 98 PHE A N 1
ATOM 845 C CA . PHE A 1 98 ? -8.906 -2.85 -9.57 1 90.62 98 PHE A CA 1
ATOM 846 C C . PHE A 1 98 ? -9.969 -2.369 -10.547 1 90.62 98 PHE A C 1
ATOM 848 O O . PHE A 1 98 ? -11.094 -2.053 -10.141 1 90.62 98 PHE A O 1
ATOM 855 N N . LEU A 1 99 ? -9.633 -2.324 -11.781 1 87.5 99 LEU A N 1
ATOM 856 C CA . LEU A 1 99 ? -10.539 -1.827 -12.812 1 87.5 99 LEU A CA 1
ATOM 857 C C . LEU A 1 99 ? -11.781 -2.705 -12.906 1 87.5 99 LEU A C 1
ATOM 859 O O . LEU A 1 99 ? -12.898 -2.197 -13.039 1 87.5 99 LEU A O 1
ATOM 863 N N . THR A 1 100 ? -11.617 -3.936 -12.812 1 88.38 100 THR A N 1
ATOM 864 C CA . THR A 1 100 ? -12.742 -4.867 -12.852 1 88.38 100 THR A CA 1
ATOM 865 C C . THR A 1 100 ? -13.625 -4.699 -11.617 1 88.38 100 THR A C 1
ATOM 867 O O . THR A 1 100 ? -14.852 -4.684 -11.727 1 88.38 100 THR A O 1
ATOM 870 N N . GLY A 1 101 ? -12.984 -4.594 -10.469 1 85.31 101 GLY A N 1
ATOM 871 C CA . GLY A 1 101 ? -13.727 -4.387 -9.234 1 85.31 101 GLY A CA 1
ATOM 872 C C . GLY A 1 101 ? -14.578 -3.133 -9.258 1 85.31 101 GLY A C 1
ATOM 873 O O . GLY A 1 101 ? -15.742 -3.154 -8.836 1 85.31 101 GLY A O 1
ATOM 874 N N . ILE A 1 102 ? -14.031 -2.039 -9.648 1 80.19 102 ILE A N 1
ATOM 875 C CA . ILE A 1 102 ? -14.766 -0.779 -9.695 1 80.19 102 ILE A CA 1
ATOM 876 C C . ILE A 1 102 ? -15.953 -0.908 -10.656 1 80.19 102 ILE A C 1
ATOM 878 O O . ILE A 1 102 ? -17.031 -0.369 -10.391 1 80.19 102 ILE A O 1
ATOM 882 N N . LYS A 1 103 ? -15.719 -1.497 -11.797 1 80.12 103 LYS A N 1
ATOM 883 C CA . LYS A 1 103 ? -16.781 -1.695 -12.773 1 80.12 103 LYS A CA 1
ATOM 884 C C . LYS A 1 103 ? -17.906 -2.539 -12.195 1 80.12 103 LYS A C 1
ATOM 886 O O . LYS A 1 103 ? -19.094 -2.287 -12.477 1 80.12 103 LYS A O 1
ATOM 891 N N . LYS A 1 104 ? -17.516 -3.471 -11.492 1 77.81 104 LYS A N 1
ATOM 892 C CA . LYS A 1 104 ? -18.5 -4.414 -10.961 1 77.81 104 LYS A CA 1
ATOM 893 C C . LYS A 1 104 ? -19.219 -3.836 -9.734 1 77.81 104 LYS A C 1
ATOM 895 O O . LYS A 1 104 ? -20.359 -4.203 -9.445 1 77.81 104 LYS A O 1
ATOM 900 N N . THR A 1 105 ? -18.5 -3.141 -9.078 1 69.5 105 THR A N 1
ATOM 901 C CA . THR A 1 105 ? -19.109 -2.566 -7.883 1 69.5 105 THR A CA 1
ATOM 902 C C . THR A 1 105 ? -19.656 -1.169 -8.164 1 69.5 105 THR A C 1
ATOM 904 O O . THR A 1 105 ? -20.188 -0.51 -7.27 1 69.5 105 THR A O 1
ATOM 907 N N . ALA A 1 106 ? -19.797 -0.826 -9.664 1 54.78 106 ALA A N 1
ATOM 908 C CA . ALA A 1 106 ? -20.281 0.422 -10.258 1 54.78 106 ALA A CA 1
ATOM 909 C C . ALA A 1 106 ? -20.812 1.37 -9.18 1 54.78 106 ALA A C 1
ATOM 911 O O . ALA A 1 106 ? -20.578 2.58 -9.25 1 54.78 106 ALA A O 1
ATOM 912 N N . ALA A 1 107 ? -22.203 1.029 -8.828 1 46.25 107 ALA A N 1
ATOM 913 C CA . ALA A 1 107 ? -22.828 2.043 -7.977 1 46.25 107 ALA A CA 1
ATOM 914 C C . ALA A 1 107 ? -21.844 2.547 -6.918 1 46.25 107 ALA A C 1
ATOM 916 O O . ALA A 1 107 ? -22.219 3.314 -6.031 1 46.25 107 ALA A O 1
ATOM 917 N N . ALA A 1 108 ? -20.812 1.911 -6.863 1 46.31 108 ALA A N 1
ATOM 918 C CA . ALA A 1 108 ? -19.953 2.039 -5.699 1 46.31 108 ALA A CA 1
ATOM 919 C C . ALA A 1 108 ? -19.328 3.434 -5.625 1 46.31 108 ALA A C 1
ATOM 921 O O . ALA A 1 108 ? -19.125 4.078 -6.652 1 46.31 108 ALA A O 1
ATOM 922 N N . ASP A 1 109 ? -19.141 3.945 -4.543 1 50.56 109 ASP A N 1
ATOM 923 C CA . ASP A 1 109 ? -18.859 5.133 -3.74 1 50.56 109 ASP A CA 1
ATOM 924 C C . ASP A 1 109 ? -17.469 5.676 -4.035 1 50.56 109 ASP A C 1
ATOM 926 O O . ASP A 1 109 ? -16.75 6.094 -3.119 1 50.56 109 ASP A O 1
ATOM 930 N N . THR A 1 110 ? -17.031 5.324 -5.422 1 55.03 110 THR A N 1
ATOM 931 C CA . THR A 1 110 ? -15.812 6.098 -5.629 1 55.03 110 THR A CA 1
ATOM 932 C C . THR A 1 110 ? -16.062 7.582 -5.367 1 55.03 110 THR A C 1
ATOM 934 O O . THR A 1 110 ? -17.047 8.148 -5.855 1 55.03 110 THR A O 1
ATOM 937 N N . ASP A 1 111 ? -15.492 8.031 -4.359 1 61.88 111 ASP A N 1
ATOM 938 C CA . ASP A 1 111 ? -15.586 9.461 -4.098 1 61.88 111 ASP A CA 1
ATOM 939 C C . ASP A 1 111 ? -15.109 10.273 -5.305 1 61.88 111 ASP A C 1
ATOM 941 O O . ASP A 1 111 ? -13.922 10.297 -5.613 1 61.88 111 ASP A O 1
ATOM 945 N N . ARG A 1 112 ? -15.992 10.703 -6.156 1 72.25 112 ARG A N 1
ATOM 946 C CA . ARG A 1 112 ? -15.742 11.469 -7.371 1 72.25 112 ARG A CA 1
ATOM 947 C C . ARG A 1 112 ? -14.82 12.656 -7.086 1 72.25 112 ARG A C 1
ATOM 949 O O . ARG A 1 112 ? -14.258 13.242 -8.008 1 72.25 112 ARG A O 1
ATOM 956 N N . SER A 1 113 ? -14.602 12.875 -5.852 1 81.88 113 SER A N 1
ATOM 957 C CA . SER A 1 113 ? -13.773 14.023 -5.516 1 81.88 113 SER A CA 1
ATOM 958 C C . SER A 1 113 ? -12.297 13.648 -5.449 1 81.88 113 SER A C 1
ATOM 960 O O . SER A 1 113 ? -11.43 14.523 -5.391 1 81.88 113 SER A O 1
ATOM 962 N N . VAL A 1 114 ? -12.016 12.375 -5.527 1 89.19 114 VAL A N 1
ATOM 963 C CA . VAL A 1 114 ? -10.641 11.883 -5.539 1 89.19 114 VAL A CA 1
ATOM 964 C C . VAL A 1 114 ? -10.281 11.398 -6.941 1 89.19 114 VAL A C 1
ATOM 966 O O . VAL A 1 114 ? -11 10.586 -7.527 1 89.19 114 VAL A O 1
ATOM 969 N N . PRO A 1 115 ? -9.211 11.906 -7.504 1 93.25 115 PRO A N 1
ATOM 970 C CA . PRO A 1 115 ? -8.773 11.406 -8.812 1 93.25 115 PRO A CA 1
ATOM 971 C C . PRO A 1 115 ? -8.609 9.891 -8.836 1 93.25 115 PRO A C 1
ATOM 973 O O . PRO A 1 115 ? -8.133 9.297 -7.863 1 93.25 115 PRO A O 1
ATOM 976 N N . LEU A 1 116 ? -8.898 9.281 -9.984 1 91 116 LEU A N 1
ATOM 977 C CA . LEU A 1 116 ? -8.93 7.832 -10.109 1 91 116 LEU A CA 1
ATOM 978 C C . LEU A 1 116 ? -7.535 7.242 -9.961 1 91 116 LEU A C 1
ATOM 980 O O . LEU A 1 116 ? -7.371 6.152 -9.406 1 91 116 LEU A O 1
ATOM 984 N N . ASP A 1 117 ? -6.551 7.949 -10.461 1 93.94 117 ASP A N 1
ATOM 985 C CA . ASP A 1 117 ? -5.188 7.441 -10.367 1 93.94 117 ASP A CA 1
ATOM 986 C C . ASP A 1 117 ? -4.742 7.324 -8.914 1 93.94 117 ASP A C 1
ATOM 988 O O . ASP A 1 117 ? -4.035 6.379 -8.547 1 93.94 117 ASP A O 1
ATOM 992 N N . ILE A 1 118 ? -5.148 8.25 -8.078 1 94.19 118 ILE A N 1
ATOM 993 C CA . ILE A 1 118 ? -4.816 8.195 -6.66 1 94.19 118 ILE A CA 1
ATOM 994 C C . ILE A 1 118 ? -5.566 7.043 -5.996 1 94.19 118 ILE A C 1
ATOM 996 O O . ILE A 1 118 ? -4.988 6.285 -5.211 1 94.19 118 ILE A O 1
ATOM 1000 N N . GLN A 1 119 ? -6.844 6.91 -6.312 1 92.12 119 GLN A N 1
ATOM 1001 C CA . GLN A 1 119 ? -7.633 5.816 -5.758 1 92.12 119 GLN A CA 1
ATOM 1002 C C . GLN A 1 119 ? -7.016 4.465 -6.102 1 92.12 119 GLN A C 1
ATOM 1004 O O . GLN A 1 119 ? -6.871 3.602 -5.23 1 92.12 119 GLN A O 1
ATOM 1009 N N . ARG A 1 120 ? -6.699 4.375 -7.359 1 93.69 120 ARG A N 1
ATOM 1010 C CA . ARG A 1 120 ? -6.121 3.127 -7.844 1 93.69 120 ARG A CA 1
ATOM 1011 C C . ARG A 1 120 ? -4.836 2.789 -7.098 1 93.69 120 ARG A C 1
ATOM 1013 O O . ARG A 1 120 ? -4.668 1.668 -6.613 1 93.69 120 ARG A O 1
ATOM 1020 N N . ARG A 1 121 ? -3.906 3.73 -7.012 1 95.44 121 ARG A N 1
ATOM 1021 C CA . ARG A 1 121 ? -2.627 3.498 -6.348 1 95.44 121 ARG A CA 1
ATOM 1022 C C . ARG A 1 121 ? -2.826 3.189 -4.871 1 95.44 121 ARG A C 1
ATOM 1024 O O . ARG A 1 121 ? -2.158 2.312 -4.316 1 95.44 121 ARG A O 1
ATOM 1031 N N . PHE A 1 122 ? -3.752 3.906 -4.316 1 94.38 122 PHE A N 1
ATOM 1032 C CA . PHE A 1 122 ? -4.066 3.695 -2.908 1 94.38 122 PHE A CA 1
ATOM 1033 C C . PHE A 1 122 ? -4.551 2.27 -2.67 1 94.38 122 PHE A C 1
ATOM 1035 O O . PHE A 1 122 ? -3.977 1.542 -1.857 1 94.38 122 PHE A O 1
ATOM 1042 N N . VAL A 1 123 ? -5.535 1.88 -3.354 1 93.38 123 VAL A N 1
ATOM 1043 C CA . VAL A 1 123 ? -6.168 0.581 -3.152 1 93.38 123 VAL A CA 1
ATOM 1044 C C . VAL A 1 123 ? -5.172 -0.534 -3.473 1 93.38 123 VAL A C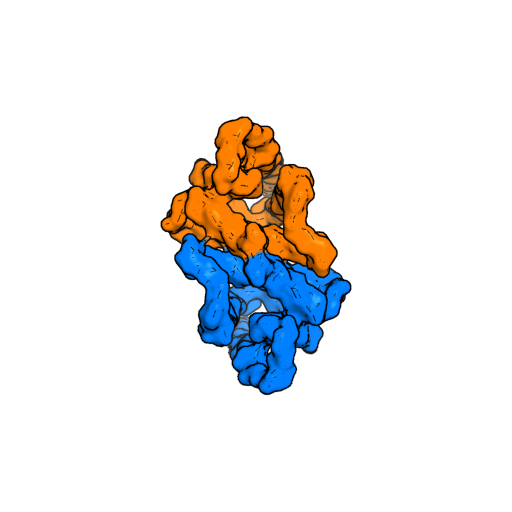 1
ATOM 1046 O O . VAL A 1 123 ? -5.012 -1.474 -2.691 1 93.38 123 VAL A O 1
ATOM 1049 N N . ILE A 1 124 ? -4.52 -0.393 -4.578 1 95.88 124 ILE A N 1
ATOM 1050 C CA . ILE A 1 124 ? -3.562 -1.416 -4.988 1 95.88 124 ILE A CA 1
ATOM 1051 C C . ILE A 1 124 ? -2.465 -1.548 -3.934 1 95.88 124 ILE A C 1
ATOM 1053 O O . ILE A 1 124 ? -2.1 -2.66 -3.543 1 95.88 124 ILE A O 1
ATOM 1057 N N . SER A 1 125 ? -1.908 -0.453 -3.48 1 95.88 125 SER A N 1
ATOM 1058 C CA . SER A 1 125 ? -0.853 -0.477 -2.473 1 95.88 125 SER A CA 1
ATOM 1059 C C . SER A 1 125 ? -1.343 -1.107 -1.173 1 95.88 125 SER A C 1
ATOM 1061 O O . SER A 1 125 ? -0.652 -1.938 -0.581 1 95.88 125 SER A O 1
ATOM 1063 N N . ALA A 1 126 ? -2.488 -0.702 -0.715 1 95.62 126 ALA A N 1
ATOM 1064 C CA . ALA A 1 126 ? -3.064 -1.212 0.526 1 95.62 126 ALA A CA 1
ATOM 1065 C C . ALA A 1 126 ? -3.277 -2.721 0.454 1 95.62 126 ALA A C 1
ATOM 1067 O O . ALA A 1 126 ? -2.889 -3.453 1.367 1 95.62 126 ALA A O 1
ATOM 1068 N N . PHE A 1 127 ? -3.85 -3.215 -0.657 1 95.12 127 PHE A N 1
ATOM 1069 C CA . PHE A 1 127 ? -4.148 -4.633 -0.805 1 95.12 127 PHE A CA 1
ATOM 1070 C C . PHE A 1 127 ? -2.871 -5.445 -0.971 1 95.12 127 PHE A C 1
ATOM 1072 O O . PHE A 1 127 ? -2.707 -6.492 -0.342 1 95.12 127 PHE A O 1
ATOM 1079 N N . ALA A 1 128 ? -2.037 -4.984 -1.812 1 95.38 128 ALA A N 1
ATOM 1080 C CA . ALA A 1 128 ? -0.772 -5.684 -2.016 1 95.38 128 ALA A CA 1
ATOM 1081 C C . ALA A 1 128 ? 0.024 -5.766 -0.715 1 95.38 128 ALA A C 1
ATOM 1083 O O . ALA A 1 128 ? 0.56 -6.82 -0.373 1 95.38 128 ALA A O 1
ATOM 1084 N N . GLY A 1 129 ? 0.104 -4.656 -0.033 1 95.44 129 GLY A N 1
ATOM 1085 C CA . GLY A 1 129 ? 0.862 -4.602 1.207 1 95.44 129 GLY A CA 1
ATOM 1086 C C . GLY A 1 129 ? 0.285 -5.484 2.299 1 95.44 129 GLY A C 1
ATOM 1087 O O . GLY A 1 129 ? 1.022 -6.195 2.982 1 95.44 129 GLY A O 1
ATOM 1088 N N . THR A 1 130 ? -1.004 -5.48 2.5 1 96.38 130 THR A N 1
ATOM 1089 C CA . THR A 1 130 ? -1.63 -6.281 3.545 1 96.38 130 THR A CA 1
ATOM 1090 C C . THR A 1 130 ? -1.572 -7.766 3.197 1 96.38 130 THR A C 1
ATOM 1092 O O . THR A 1 130 ? -1.373 -8.609 4.078 1 96.38 130 THR A O 1
ATOM 1095 N N . ALA A 1 131 ? -1.753 -8.094 1.916 1 96.25 131 ALA A N 1
ATOM 1096 C CA . ALA A 1 131 ? -1.649 -9.484 1.484 1 96.25 131 ALA A CA 1
ATOM 1097 C C . ALA A 1 131 ? -0.248 -10.031 1.734 1 96.25 131 ALA A C 1
ATOM 1099 O O . ALA A 1 131 ? -0.091 -11.148 2.232 1 96.25 131 ALA A O 1
ATOM 1100 N N . ALA A 1 132 ? 0.745 -9.258 1.372 1 94.69 132 ALA A N 1
ATOM 1101 C CA . ALA A 1 132 ? 2.129 -9.672 1.595 1 94.69 132 ALA A CA 1
ATOM 1102 C C . ALA A 1 132 ? 2.398 -9.906 3.078 1 94.69 132 ALA A C 1
ATOM 1104 O O . ALA A 1 132 ? 2.965 -10.938 3.457 1 94.69 132 ALA A O 1
ATOM 1105 N N . TRP A 1 133 ? 2.061 -8.945 3.822 1 95.5 133 TRP A N 1
ATOM 1106 C CA . TRP A 1 133 ? 2.234 -9.055 5.266 1 95.5 133 TRP A CA 1
ATOM 1107 C C . TRP A 1 133 ? 1.52 -10.289 5.809 1 95.5 133 TRP A C 1
ATOM 1109 O O . TRP A 1 133 ? 2.072 -11.016 6.637 1 95.5 133 TRP A O 1
ATOM 1119 N N . TRP A 1 134 ? 0.24 -10.484 5.367 1 97.19 134 TRP A N 1
ATOM 1120 C CA . TRP A 1 134 ? -0.587 -11.602 5.805 1 97.19 134 TRP A CA 1
ATOM 1121 C C . TRP A 1 134 ? 0.089 -12.93 5.496 1 97.19 134 TRP A C 1
ATOM 1123 O O . TRP A 1 134 ? 0.171 -13.812 6.355 1 97.19 134 TRP A O 1
ATOM 1133 N N . LEU A 1 135 ? 0.617 -13.078 4.359 1 95.62 135 LEU A N 1
ATOM 1134 C CA . LEU A 1 135 ? 1.31 -14.289 3.945 1 95.62 135 LEU A CA 1
ATOM 1135 C C . LEU A 1 135 ? 2.607 -14.477 4.727 1 95.62 135 LEU A C 1
ATOM 1137 O O . LEU A 1 135 ? 2.914 -15.578 5.184 1 95.62 135 LEU A O 1
ATOM 1141 N N . GLU A 1 136 ? 3.314 -13.43 4.91 1 92.38 136 GLU A N 1
ATOM 1142 C CA . GLU A 1 136 ? 4.625 -13.469 5.551 1 92.38 136 GLU A CA 1
ATOM 1143 C C . GLU A 1 136 ? 4.508 -13.797 7.035 1 92.38 136 GLU A C 1
ATOM 1145 O O . GLU A 1 136 ? 5.438 -14.336 7.633 1 92.38 136 GLU A O 1
ATOM 1150 N N . ASN A 1 137 ? 3.42 -13.453 7.602 1 94.44 137 ASN A N 1
ATOM 1151 C CA . ASN A 1 137 ? 3.242 -13.672 9.031 1 94.44 137 ASN A CA 1
ATOM 1152 C C . ASN A 1 137 ? 2.416 -14.93 9.312 1 94.44 137 ASN A C 1
ATOM 1154 O O . ASN A 1 137 ? 1.776 -15.031 10.359 1 94.44 137 ASN A O 1
ATOM 1158 N N . GLY A 1 138 ? 2.352 -15.766 8.328 1 94.62 138 GLY A N 1
ATOM 1159 C CA . GLY A 1 138 ? 1.713 -17.062 8.523 1 94.62 138 GLY A CA 1
ATOM 1160 C C . GLY A 1 138 ? 0.198 -16.984 8.508 1 94.62 138 GLY A C 1
ATOM 1161 O O . GLY A 1 138 ? -0.473 -17.734 9.211 1 94.62 138 GLY A O 1
ATOM 1162 N N . MET A 1 139 ? -0.402 -15.969 7.84 1 96.88 139 MET A N 1
ATOM 1163 C CA . MET A 1 139 ? -1.847 -15.805 7.695 1 96.88 139 MET A CA 1
ATOM 1164 C C . MET A 1 139 ? -2.529 -15.797 9.062 1 96.88 139 MET A C 1
ATOM 1166 O O . MET A 1 139 ? -3.4 -16.625 9.328 1 96.88 139 MET A O 1
ATOM 1170 N N . PRO A 1 140 ? -2.201 -14.844 9.922 1 97.38 140 PRO A N 1
ATOM 1171 C CA . PRO A 1 140 ? -2.592 -14.82 11.336 1 97.38 140 PRO A CA 1
ATOM 1172 C C . PRO A 1 140 ? -4.098 -14.648 11.523 1 97.38 140 PRO A C 1
ATOM 1174 O O . PRO A 1 140 ? -4.609 -14.836 12.633 1 97.38 140 PRO A O 1
ATOM 1177 N N . TYR A 1 141 ? -4.855 -14.266 10.508 1 97.56 141 TYR A N 1
ATOM 1178 C CA . TYR A 1 141 ? -6.305 -14.094 10.547 1 97.56 141 TYR A CA 1
ATOM 1179 C C . TYR A 1 141 ? -6.984 -14.906 9.445 1 97.56 141 TYR A C 1
ATOM 1181 O O . TYR A 1 141 ? -6.391 -15.148 8.398 1 97.56 141 TYR A O 1
ATOM 1189 N N . PRO A 1 142 ? -8.211 -15.297 9.711 1 97.81 142 PRO A N 1
ATOM 1190 C CA . PRO A 1 142 ? -8.93 -15.969 8.625 1 97.81 142 PRO A CA 1
ATOM 1191 C C . PRO A 1 142 ? -9.234 -15.039 7.449 1 97.81 142 PRO A C 1
ATOM 1193 O O . PRO A 1 142 ? -9.367 -13.828 7.641 1 97.81 142 PRO A O 1
ATOM 1196 N N . PRO A 1 143 ? -9.359 -15.609 6.234 1 97.75 143 PRO A N 1
ATOM 1197 C CA . PRO A 1 143 ? -9.703 -14.812 5.055 1 97.75 143 PRO A CA 1
ATOM 1198 C C . PRO A 1 143 ? -10.953 -13.953 5.258 1 97.75 143 PRO A C 1
ATOM 1200 O O . PRO A 1 143 ? -11.016 -12.828 4.762 1 97.75 143 PRO A O 1
ATOM 1203 N N . GLU A 1 144 ? -11.953 -14.43 6 1 96.81 144 GLU A N 1
ATOM 1204 C CA . GLU A 1 144 ? -13.195 -13.711 6.246 1 96.81 144 GLU A CA 1
ATOM 1205 C C . GLU A 1 144 ? -12.938 -12.406 6.996 1 96.81 144 GLU A C 1
ATOM 1207 O O . GLU A 1 144 ? -13.492 -11.359 6.648 1 96.81 144 GLU A O 1
ATOM 1212 N N . LEU A 1 145 ? -12.078 -12.508 7.957 1 97 145 LEU A N 1
ATOM 1213 C CA . LEU A 1 145 ? -11.758 -11.312 8.734 1 97 145 LEU A CA 1
ATOM 1214 C C . LEU A 1 145 ? -10.93 -10.328 7.914 1 97 145 LEU A C 1
ATOM 1216 O O . LEU A 1 145 ? -11.117 -9.117 8.016 1 97 145 LEU A O 1
ATOM 1220 N N . MET A 1 146 ? -10.008 -10.852 7.133 1 97.06 146 MET A N 1
ATOM 1221 C CA . MET A 1 146 ? -9.25 -9.984 6.242 1 97.06 146 MET A CA 1
ATOM 1222 C C . MET A 1 146 ? -10.172 -9.219 5.301 1 97.06 146 MET A C 1
ATOM 1224 O O . MET A 1 146 ? -10.078 -7.996 5.184 1 97.06 146 MET A O 1
ATOM 1228 N N . ALA A 1 147 ? -11.047 -9.977 4.645 1 95 147 ALA A N 1
ATOM 1229 C CA . ALA A 1 147 ? -11.969 -9.359 3.691 1 95 147 ALA A CA 1
ATOM 1230 C C . ALA A 1 147 ? -12.836 -8.312 4.375 1 95 147 ALA A C 1
ATOM 1232 O O . ALA A 1 147 ? -13 -7.203 3.861 1 95 147 ALA A O 1
ATOM 1233 N N . GLU A 1 148 ? -13.391 -8.625 5.547 1 93.19 148 GLU A N 1
ATOM 1234 C CA . GLU A 1 148 ? -14.227 -7.699 6.305 1 93.19 148 GLU A CA 1
ATOM 1235 C C . GLU A 1 148 ? -13.445 -6.441 6.68 1 93.19 148 GLU A C 1
ATOM 1237 O O . GLU A 1 148 ? -13.961 -5.328 6.559 1 93.19 148 GLU A O 1
ATOM 1242 N N . SER A 1 149 ? -12.242 -6.617 7.137 1 93.06 149 SER A N 1
ATOM 1243 C CA . SER A 1 149 ? -11.398 -5.508 7.57 1 93.06 149 SER A CA 1
ATOM 1244 C C . SER A 1 149 ? -11.086 -4.566 6.41 1 93.06 149 SER A C 1
ATOM 1246 O O . SER A 1 149 ? -11.211 -3.348 6.543 1 93.06 149 SER A O 1
ATOM 1248 N N . MET A 1 150 ? -10.703 -5.168 5.273 1 92.25 150 MET A N 1
ATOM 1249 C CA . MET A 1 150 ? -10.336 -4.363 4.113 1 92.25 150 MET A CA 1
ATOM 1250 C C . MET A 1 150 ? -11.516 -3.518 3.646 1 92.25 150 MET A C 1
ATOM 1252 O O . MET A 1 150 ? -11.359 -2.328 3.361 1 92.25 150 MET A O 1
ATOM 1256 N N . ILE A 1 151 ? -12.719 -4.125 3.607 1 88.06 151 ILE A N 1
ATOM 1257 C CA . ILE A 1 151 ? -13.922 -3.457 3.125 1 88.06 151 ILE A CA 1
ATOM 1258 C C . ILE A 1 151 ? -14.336 -2.367 4.109 1 88.06 151 ILE A C 1
ATOM 1260 O O . ILE A 1 151 ? -14.734 -1.271 3.703 1 88.06 151 ILE A O 1
ATOM 1264 N N . LYS A 1 152 ? -14.219 -2.615 5.348 1 87.19 152 LYS A N 1
ATOM 1265 C CA . LYS A 1 152 ? -14.602 -1.652 6.379 1 87.19 152 LYS A CA 1
ATOM 1266 C C . LYS A 1 152 ? -13.719 -0.407 6.32 1 87.19 152 LYS A C 1
ATOM 1268 O O . LYS A 1 152 ? -14.203 0.709 6.52 1 87.19 152 LYS A O 1
ATOM 1273 N N . ILE A 1 153 ? -12.469 -0.607 6.07 1 84.75 153 ILE A N 1
ATOM 1274 C CA . ILE A 1 153 ? -11.539 0.517 6.035 1 84.75 153 ILE A CA 1
ATOM 1275 C C . ILE A 1 153 ? -11.828 1.387 4.812 1 84.75 153 ILE A C 1
ATOM 1277 O O . ILE A 1 153 ? -11.812 2.617 4.902 1 84.75 153 ILE A O 1
ATOM 1281 N N . ILE A 1 154 ? -12.086 0.76 3.684 1 80.12 154 ILE A N 1
ATOM 1282 C CA . ILE A 1 154 ? -12.242 1.492 2.432 1 80.12 154 ILE A CA 1
ATOM 1283 C C . ILE A 1 154 ? -13.664 2.045 2.328 1 80.12 154 ILE A C 1
ATOM 1285 O O . ILE A 1 154 ? -13.875 3.141 1.801 1 80.12 154 ILE A O 1
ATOM 1289 N N . GLN A 1 155 ? -14.75 1.181 2.549 1 67.88 155 GLN A N 1
ATOM 1290 C CA . GLN A 1 155 ? -16.141 1.553 2.299 1 67.88 155 GLN A CA 1
ATOM 1291 C C . GLN A 1 155 ? -16.766 2.191 3.533 1 67.88 155 GLN A C 1
ATOM 1293 O O . GLN A 1 155 ? -17.953 2.506 3.535 1 67.88 155 GLN A O 1
ATOM 1298 N N . LYS A 1 156 ? -16.172 2.451 4.656 1 55.38 156 LYS A N 1
ATOM 1299 C CA . LYS A 1 156 ? -16.938 2.998 5.777 1 55.38 156 LYS A CA 1
ATOM 1300 C C . LYS A 1 156 ? -17.875 4.109 5.316 1 55.38 156 LYS A C 1
ATOM 1302 O O . LYS A 1 156 ? -18.578 4.715 6.129 1 55.38 156 LYS A O 1
ATOM 1307 N N . ASN A 1 157 ? -18.406 4.266 4.062 1 41.41 157 ASN A N 1
ATOM 1308 C CA . ASN A 1 157 ? -19.656 5.031 4.035 1 41.41 157 ASN A CA 1
ATOM 1309 C C . ASN A 1 157 ? -20.844 4.172 4.434 1 41.41 157 ASN A C 1
ATOM 1311 O O . ASN A 1 157 ? -20.938 3.008 4.039 1 41.41 157 ASN A O 1
ATOM 1315 N N . MET B 1 1 ? 54.75 -14.469 -3.566 1 36.59 1 MET B N 1
ATOM 1316 C CA . MET B 1 1 ? 53.375 -14.859 -3.777 1 36.59 1 MET B CA 1
ATOM 1317 C C . MET B 1 1 ? 52.531 -14.516 -2.562 1 36.59 1 MET B C 1
ATOM 1319 O O . MET B 1 1 ? 51.344 -14.164 -2.705 1 36.59 1 MET B O 1
ATOM 1323 N N . GLN B 1 2 ? 53.031 -14.594 -1.34 1 53.69 2 GLN B N 1
ATOM 1324 C CA . GLN B 1 2 ? 52.312 -14.336 -0.111 1 53.69 2 GLN B CA 1
ATOM 1325 C C . GLN B 1 2 ? 51.969 -12.852 0.034 1 53.69 2 GLN B C 1
ATOM 1327 O O . GLN B 1 2 ? 50.938 -12.484 0.605 1 53.69 2 GLN B O 1
ATOM 1332 N N . ASP B 1 3 ? 52.781 -11.992 -0.417 1 57.03 3 ASP B N 1
ATOM 1333 C CA . ASP B 1 3 ? 52.656 -10.555 -0.175 1 57.03 3 ASP B CA 1
ATOM 1334 C C . ASP B 1 3 ? 51.531 -9.945 -0.997 1 57.03 3 ASP B C 1
ATOM 1336 O O . ASP B 1 3 ? 50.844 -9.039 -0.531 1 57.03 3 ASP B O 1
ATOM 1340 N N . ILE B 1 4 ? 51.344 -10.555 -2.207 1 52.12 4 ILE B N 1
ATOM 1341 C CA . ILE B 1 4 ? 50.312 -10.016 -3.074 1 52.12 4 ILE B CA 1
ATOM 1342 C C . ILE B 1 4 ? 48.938 -10.367 -2.51 1 52.12 4 ILE B C 1
ATOM 1344 O O . ILE B 1 4 ? 48 -9.539 -2.521 1 52.12 4 ILE B O 1
ATOM 1348 N N . THR B 1 5 ? 48.875 -11.508 -1.905 1 53.31 5 THR B N 1
ATOM 1349 C CA . THR B 1 5 ? 47.594 -11.906 -1.32 1 53.31 5 THR B CA 1
ATOM 1350 C C . THR B 1 5 ? 47.281 -11.055 -0.097 1 53.31 5 THR B C 1
ATOM 1352 O O . THR B 1 5 ? 46.125 -10.695 0.132 1 53.31 5 THR B O 1
ATOM 1355 N N . GLN B 1 6 ? 48.312 -10.797 0.623 1 52.34 6 GLN B N 1
ATOM 1356 C CA . GLN B 1 6 ? 48.062 -10 1.822 1 52.34 6 GLN B CA 1
ATOM 1357 C C . GLN B 1 6 ? 47.625 -8.586 1.464 1 52.34 6 GLN B C 1
ATOM 1359 O O . GLN B 1 6 ? 46.75 -8.008 2.133 1 52.34 6 GLN B O 1
ATOM 1364 N N . ARG B 1 7 ? 48.188 -8.078 0.455 1 54 7 ARG B N 1
ATOM 1365 C CA . ARG B 1 7 ? 47.812 -6.738 0.032 1 54 7 ARG B CA 1
ATOM 1366 C C . ARG B 1 7 ? 46.406 -6.742 -0.583 1 54 7 ARG B C 1
ATOM 1368 O O . ARG B 1 7 ? 45.625 -5.812 -0.371 1 54 7 ARG B O 1
ATOM 1375 N N . ALA B 1 8 ? 46.125 -7.777 -1.229 1 56.5 8 ALA B N 1
ATOM 1376 C CA . ALA B 1 8 ? 44.781 -7.895 -1.799 1 56.5 8 ALA B CA 1
ATOM 1377 C C . ALA B 1 8 ? 43.719 -8.016 -0.701 1 56.5 8 ALA B C 1
ATOM 1379 O O . ALA B 1 8 ? 42.625 -7.445 -0.812 1 56.5 8 ALA B O 1
ATOM 1380 N N . ASN B 1 9 ? 44.062 -8.664 0.375 1 58.84 9 ASN B N 1
ATOM 1381 C CA . ASN B 1 9 ? 43.156 -8.797 1.507 1 58.84 9 ASN B CA 1
ATOM 1382 C C . ASN B 1 9 ? 43 -7.469 2.248 1 58.84 9 ASN B C 1
ATOM 1384 O O . ASN B 1 9 ? 41.906 -7.137 2.703 1 58.84 9 ASN B O 1
ATOM 1388 N N . LEU B 1 10 ? 44.062 -6.805 2.32 1 58.75 10 LEU B N 1
ATOM 1389 C CA . LEU B 1 10 ? 44 -5.508 2.979 1 58.75 10 LEU B CA 1
ATOM 1390 C C . LEU B 1 10 ? 43.156 -4.535 2.191 1 58.75 10 LEU B C 1
ATOM 1392 O O . LEU B 1 10 ? 42.375 -3.781 2.777 1 58.75 10 LEU B O 1
ATOM 1396 N N . ASN B 1 11 ? 43.219 -4.676 0.878 1 56.25 11 ASN B N 1
ATOM 1397 C CA . ASN B 1 11 ? 42.438 -3.789 0.035 1 56.25 11 ASN B CA 1
ATOM 1398 C C . ASN B 1 11 ? 40.938 -4.125 0.119 1 56.25 11 ASN B C 1
ATOM 1400 O O . ASN B 1 11 ? 40.094 -3.225 0.145 1 56.25 11 ASN B O 1
ATOM 1404 N N . ARG B 1 12 ? 40.688 -5.387 0.329 1 59.25 12 ARG B N 1
ATOM 1405 C CA . ARG B 1 12 ? 39.281 -5.785 0.45 1 59.25 12 ARG B CA 1
ATOM 1406 C C . ARG B 1 12 ? 38.688 -5.332 1.783 1 59.25 12 ARG B C 1
ATOM 1408 O O . ARG B 1 12 ? 37.562 -4.867 1.84 1 59.25 12 ARG B O 1
ATOM 1415 N N . THR B 1 13 ? 39.469 -5.465 2.738 1 60.44 13 THR B N 1
ATOM 1416 C CA . THR B 1 13 ? 39.031 -5.051 4.059 1 60.44 13 THR B CA 1
ATOM 1417 C C . THR B 1 13 ? 38.812 -3.537 4.117 1 60.44 13 THR B C 1
ATOM 1419 O O . THR B 1 13 ? 37.844 -3.051 4.672 1 60.44 13 THR B O 1
ATOM 1422 N N . THR B 1 14 ? 39.75 -2.846 3.553 1 61.34 14 THR B N 1
ATOM 1423 C CA . THR B 1 14 ? 39.688 -1.39 3.521 1 61.34 14 THR B CA 1
ATOM 1424 C C . THR B 1 14 ? 38.531 -0.924 2.654 1 61.34 14 THR B C 1
ATOM 1426 O O . THR B 1 14 ? 37.812 0.011 3.018 1 61.34 14 THR B O 1
ATOM 1429 N N . PHE B 1 15 ? 38.438 -1.651 1.594 1 56.31 15 PHE B N 1
ATOM 1430 C CA . PHE B 1 15 ? 37.312 -1.344 0.713 1 56.31 15 PHE B CA 1
ATOM 1431 C C . PHE B 1 15 ? 35.969 -1.643 1.4 1 56.31 15 PHE B C 1
ATOM 1433 O O . PHE B 1 15 ? 35.062 -0.827 1.363 1 56.31 15 PHE B O 1
ATOM 1440 N N . TYR B 1 16 ? 36 -2.762 2.029 1 61.03 16 TYR B N 1
ATOM 1441 C CA . TYR B 1 16 ? 34.781 -3.123 2.775 1 61.03 16 TYR B CA 1
ATOM 1442 C C . TYR B 1 16 ? 34.5 -2.115 3.885 1 61.03 16 TYR B C 1
ATOM 1444 O O . TYR B 1 16 ? 33.375 -1.723 4.105 1 61.03 16 TYR B O 1
ATOM 1452 N N . GLN B 1 17 ? 35.531 -1.729 4.527 1 65.19 17 GLN B N 1
ATOM 1453 C CA . GLN B 1 17 ? 35.406 -0.758 5.609 1 65.19 17 GLN B CA 1
ATOM 1454 C C . GLN B 1 17 ? 34.938 0.593 5.074 1 65.19 17 GLN B C 1
ATOM 1456 O O . GLN B 1 17 ? 34.094 1.253 5.691 1 65.19 17 GLN B O 1
ATOM 1461 N N . HIS B 1 18 ? 35.438 1.032 4.027 1 61.19 18 HIS B N 1
ATOM 1462 C CA . HIS B 1 18 ? 35.031 2.283 3.393 1 61.19 18 HIS B CA 1
ATOM 1463 C C . HIS B 1 18 ? 33.562 2.227 2.943 1 61.19 18 HIS B C 1
ATOM 1465 O O . HIS B 1 18 ? 32.812 3.189 3.127 1 61.19 18 HIS B O 1
ATOM 1471 N N . TYR B 1 19 ? 33.312 1.129 2.469 1 62.66 19 TYR B N 1
ATOM 1472 C CA . TYR B 1 19 ? 31.938 0.934 2.045 1 62.66 19 TYR B CA 1
ATOM 1473 C C . TYR B 1 19 ? 31 0.878 3.246 1 62.66 19 TYR B C 1
ATOM 1475 O O . TYR B 1 19 ? 29.922 1.475 3.227 1 62.66 19 TYR B O 1
ATOM 1483 N N . GLN B 1 20 ? 31.531 0.256 4.164 1 67.94 20 GLN B N 1
ATOM 1484 C CA . GLN B 1 20 ? 30.719 0.174 5.379 1 67.94 20 GLN B CA 1
ATOM 1485 C C . GLN B 1 20 ? 30.562 1.546 6.027 1 67.94 20 GLN B C 1
ATOM 1487 O O . GLN B 1 20 ? 29.484 1.887 6.52 1 67.94 20 GLN B O 1
ATOM 1492 N N . ASP B 1 21 ? 31.641 2.223 5.965 1 73.19 21 ASP B N 1
ATOM 1493 C CA . ASP B 1 21 ? 31.625 3.562 6.543 1 73.19 21 ASP B CA 1
ATOM 1494 C C . ASP B 1 21 ? 30.672 4.477 5.785 1 73.19 21 ASP B C 1
ATOM 1496 O O . ASP B 1 21 ? 29.938 5.254 6.395 1 73.19 21 ASP B O 1
ATOM 1500 N N . LYS B 1 22 ? 30.719 4.344 4.539 1 76 22 LYS B N 1
ATOM 1501 C CA . LYS B 1 22 ? 29.828 5.16 3.725 1 76 22 LYS B CA 1
ATOM 1502 C C . LYS B 1 22 ? 28.359 4.832 4.016 1 76 22 LYS B C 1
ATOM 1504 O O . LYS B 1 22 ? 27.531 5.73 4.117 1 76 22 LYS B O 1
ATOM 1509 N N . TYR B 1 23 ? 28.125 3.654 4.285 1 78.31 23 TYR B N 1
ATOM 1510 C CA . TYR B 1 23 ? 26.766 3.238 4.582 1 78.31 23 TYR B CA 1
ATOM 1511 C C . TYR B 1 23 ? 26.344 3.678 5.984 1 78.31 23 TYR B C 1
ATOM 1513 O O . TYR B 1 23 ? 25.203 4.07 6.207 1 78.31 23 TYR B O 1
ATOM 1521 N N . ASP B 1 24 ? 27.281 3.688 6.777 1 82.19 24 ASP B N 1
ATOM 1522 C CA . ASP B 1 24 ? 27 4.125 8.141 1 82.19 24 ASP B CA 1
ATOM 1523 C C . ASP B 1 24 ? 26.641 5.609 8.18 1 82.19 24 ASP B C 1
ATOM 1525 O O . ASP B 1 24 ? 25.719 6.016 8.883 1 82.19 24 ASP B O 1
ATOM 1529 N N . LEU B 1 25 ? 27.484 6.371 7.469 1 83.31 25 LEU B N 1
ATOM 1530 C CA . LEU B 1 25 ? 27.219 7.805 7.41 1 83.31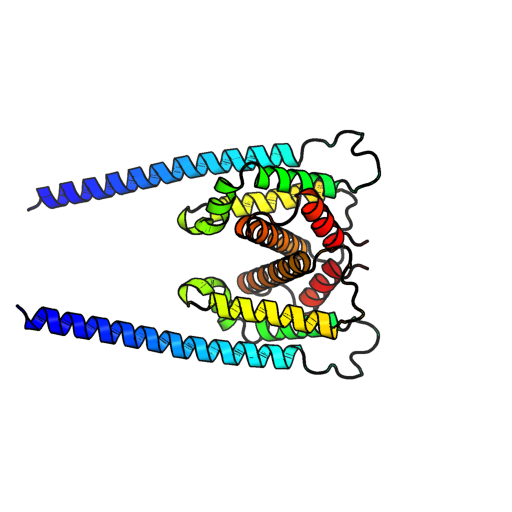 25 LEU B CA 1
ATOM 1531 C C . LEU B 1 25 ? 25.859 8.07 6.758 1 83.31 25 LEU B C 1
ATOM 1533 O O . LEU B 1 25 ? 25.094 8.906 7.23 1 83.31 25 LEU B O 1
ATOM 1537 N N . LEU B 1 26 ? 25.609 7.379 5.707 1 85.19 26 LEU B N 1
ATOM 1538 C CA . LEU B 1 26 ? 24.328 7.516 5.023 1 85.19 26 LEU B CA 1
ATOM 1539 C C . LEU B 1 26 ? 23.172 7.16 5.957 1 85.19 26 LEU B C 1
ATOM 1541 O O . LEU B 1 26 ? 22.188 7.891 6.031 1 85.19 26 LEU B O 1
ATOM 1545 N N . HIS B 1 27 ? 23.359 6.07 6.684 1 87.94 27 HIS B N 1
ATOM 1546 C CA . HIS B 1 27 ? 22.328 5.621 7.609 1 87.94 27 HIS B CA 1
ATOM 1547 C C . HIS B 1 27 ? 22.062 6.668 8.688 1 87.94 27 HIS B C 1
ATOM 1549 O O . HIS B 1 27 ? 20.906 6.934 9.031 1 87.94 27 HIS B O 1
ATOM 1555 N N . GLN B 1 28 ? 23.062 7.148 9.164 1 89.88 28 GLN B N 1
ATOM 1556 C CA . GLN B 1 28 ? 22.906 8.18 10.188 1 89.88 28 GLN B CA 1
ATOM 1557 C C . GLN B 1 28 ? 22.203 9.414 9.625 1 89.88 28 GLN B C 1
ATOM 1559 O O . GLN B 1 28 ? 21.328 9.984 10.273 1 89.88 28 GLN B O 1
ATOM 1564 N N . HIS B 1 29 ? 22.641 9.828 8.516 1 89.19 29 HIS B N 1
ATOM 1565 C CA . HIS B 1 29 ? 22.016 10.977 7.867 1 89.19 29 HIS B CA 1
ATOM 1566 C C . HIS B 1 29 ? 20.531 10.734 7.633 1 89.19 29 HIS B C 1
ATOM 1568 O O . HIS B 1 29 ? 19.703 11.609 7.887 1 89.19 29 HIS B O 1
ATOM 1574 N N . MET B 1 30 ? 20.203 9.555 7.176 1 89.69 30 MET B N 1
ATOM 1575 C CA . MET B 1 30 ? 18.812 9.203 6.918 1 89.69 30 MET B CA 1
ATOM 1576 C C . MET B 1 30 ? 18.016 9.18 8.219 1 89.69 30 MET B C 1
ATOM 1578 O O . MET B 1 30 ? 16.891 9.68 8.266 1 89.69 30 MET B O 1
ATOM 1582 N N . ARG B 1 31 ? 18.594 8.57 9.164 1 90.44 31 ARG B N 1
ATOM 1583 C CA . ARG B 1 31 ? 17.938 8.516 10.469 1 90.44 31 ARG B CA 1
ATOM 1584 C C . ARG B 1 31 ? 17.609 9.914 10.984 1 90.44 31 ARG B C 1
ATOM 1586 O O . ARG B 1 31 ? 16.5 10.172 11.461 1 90.44 31 ARG B O 1
ATOM 1593 N N . ASP B 1 32 ? 18.578 10.797 10.922 1 91.06 32 ASP B N 1
ATOM 1594 C CA . ASP B 1 32 ? 18.391 12.172 11.375 1 91.06 32 ASP B CA 1
ATOM 1595 C C . ASP B 1 32 ? 17.312 12.883 10.555 1 91.06 32 ASP B C 1
ATOM 1597 O O . ASP B 1 32 ? 16.5 13.633 11.102 1 91.06 32 ASP B O 1
ATOM 1601 N N . MET B 1 33 ? 17.359 12.68 9.297 1 90.62 33 MET B N 1
ATOM 1602 C CA . MET B 1 33 ? 16.375 13.289 8.391 1 90.62 33 MET B CA 1
ATOM 1603 C C . MET B 1 33 ? 14.969 12.812 8.719 1 90.62 33 MET B C 1
ATOM 1605 O O . MET B 1 33 ? 14.047 13.625 8.812 1 90.62 33 MET B O 1
ATOM 1609 N N . PHE B 1 34 ? 14.812 11.508 8.938 1 92.69 34 PHE B N 1
ATOM 1610 C CA . PHE B 1 34 ? 13.5 10.953 9.242 1 92.69 34 PHE B CA 1
ATOM 1611 C C . PHE B 1 34 ? 13 11.438 10.594 1 92.69 34 PHE B C 1
ATOM 1613 O O . PHE B 1 34 ? 11.812 11.719 10.766 1 92.69 34 PHE B O 1
ATOM 1620 N N . GLU B 1 35 ? 13.883 11.516 11.539 1 92.38 35 GLU B N 1
ATOM 1621 C CA . GLU B 1 35 ? 13.508 12 12.867 1 92.38 35 GLU B CA 1
ATOM 1622 C C . GLU B 1 35 ? 13.055 13.461 12.812 1 92.38 35 GLU B C 1
ATOM 1624 O O . GLU B 1 35 ? 12.055 13.828 13.43 1 92.38 35 GLU B O 1
ATOM 1629 N N . ALA B 1 36 ? 13.805 14.266 12.125 1 91 36 ALA B N 1
ATOM 1630 C CA . ALA B 1 36 ? 13.445 15.672 11.969 1 91 36 ALA B CA 1
ATOM 1631 C C . ALA B 1 36 ? 12.102 15.82 11.25 1 91 36 ALA B C 1
ATOM 1633 O O . ALA B 1 36 ? 11.289 16.672 11.617 1 91 36 ALA B O 1
ATOM 1634 N N . MET B 1 37 ? 11.898 15.07 10.25 1 94.19 37 MET B N 1
ATOM 1635 C CA . MET B 1 37 ? 10.641 15.086 9.508 1 94.19 37 MET B CA 1
ATOM 1636 C C . MET B 1 37 ? 9.469 14.727 10.406 1 94.19 37 MET B C 1
ATOM 1638 O O . MET B 1 37 ? 8.445 15.422 10.406 1 94.19 37 MET B O 1
ATOM 1642 N N . LYS B 1 38 ? 9.617 13.664 11.133 1 94.38 38 LYS B N 1
ATOM 1643 C CA . LYS B 1 38 ? 8.555 13.234 12.031 1 94.38 38 LYS B CA 1
ATOM 1644 C C . LYS B 1 38 ? 8.219 14.328 13.047 1 94.38 38 LYS B C 1
ATOM 1646 O O . LYS B 1 38 ? 7.051 14.602 13.32 1 94.38 38 LYS B O 1
ATOM 1651 N N . GLU B 1 39 ? 9.242 14.922 13.602 1 92.94 39 GLU B N 1
ATOM 1652 C CA . GLU B 1 39 ? 9.047 15.992 14.578 1 92.94 39 GLU B CA 1
ATOM 1653 C C . GLU B 1 39 ? 8.266 17.156 13.977 1 92.94 39 GLU B C 1
ATOM 1655 O O . GLU B 1 39 ? 7.383 17.719 14.625 1 92.94 39 GLU B O 1
ATOM 1660 N N . ASP B 1 40 ? 8.625 17.438 12.797 1 93.88 40 ASP B N 1
ATOM 1661 C CA . ASP B 1 40 ? 7.957 18.547 12.133 1 93.88 40 ASP B CA 1
ATOM 1662 C C . ASP B 1 40 ? 6.512 18.188 11.789 1 93.88 40 ASP B C 1
ATOM 1664 O O . ASP B 1 40 ? 5.598 19 12 1 93.88 40 ASP B O 1
ATOM 1668 N N . ILE B 1 41 ? 6.297 17.047 11.211 1 94.25 41 ILE B N 1
ATOM 1669 C CA . ILE B 1 41 ? 4.98 16.578 10.797 1 94.25 41 ILE B CA 1
ATOM 1670 C C . ILE B 1 41 ? 4.02 16.594 11.984 1 94.25 41 ILE B C 1
ATOM 1672 O O . ILE B 1 41 ? 2.895 17.094 11.867 1 94.25 41 ILE B O 1
ATOM 1676 N N . PHE B 1 42 ? 4.484 16.141 13.133 1 92.75 42 PHE B N 1
ATOM 1677 C CA . PHE B 1 42 ? 3.57 15.938 14.25 1 92.75 42 PHE B CA 1
ATOM 1678 C C . PHE B 1 42 ? 3.713 17.062 15.273 1 92.75 42 PHE B C 1
ATOM 1680 O O . PHE B 1 42 ? 3.273 16.922 16.422 1 92.75 42 PHE B O 1
ATOM 1687 N N . SER B 1 43 ? 4.371 18.141 14.914 1 92.19 43 SER B N 1
ATOM 1688 C CA . SER B 1 43 ? 4.398 19.312 15.766 1 92.19 43 SER B CA 1
ATOM 1689 C C . SER B 1 43 ? 2.986 19.812 16.062 1 92.19 43 SER B C 1
ATOM 1691 O O . SER B 1 43 ? 2.059 19.562 15.297 1 92.19 43 SER B O 1
ATOM 1693 N N . PRO B 1 44 ? 2.764 20.406 17.203 1 88.44 44 PRO B N 1
ATOM 1694 C CA . PRO B 1 44 ? 1.433 20.891 17.578 1 88.44 44 PRO B CA 1
ATOM 1695 C C . PRO B 1 44 ? 0.796 21.75 16.5 1 88.44 44 PRO B C 1
ATOM 1697 O O . PRO B 1 44 ? 1.489 22.531 15.844 1 88.44 44 PRO B O 1
ATOM 1700 N N . LEU B 1 45 ? -0.461 21.438 16.25 1 86 45 LEU B N 1
ATOM 1701 C CA . LEU B 1 45 ? -1.225 22.203 15.266 1 86 45 LEU B CA 1
ATOM 1702 C C . LEU B 1 45 ? -1.701 23.531 15.844 1 86 45 LEU B C 1
ATOM 1704 O O . LEU B 1 45 ? -1.995 23.625 17.031 1 86 45 LEU B O 1
ATOM 1708 N N . ASP B 1 46 ? -1.41 24.625 15.047 1 74.31 46 ASP B N 1
ATOM 1709 C CA . ASP B 1 46 ? -1.89 25.922 15.5 1 74.31 46 ASP B CA 1
ATOM 1710 C C . ASP B 1 46 ? -3.414 25.953 15.586 1 74.31 46 ASP B C 1
ATOM 1712 O O . ASP B 1 46 ? -4.094 25.219 14.867 1 74.31 46 ASP B O 1
ATOM 1716 N N . ILE B 1 47 ? -3.895 26.609 16.547 1 58.06 47 ILE B N 1
ATOM 1717 C CA . ILE B 1 47 ? -5.297 26.812 16.891 1 58.06 47 ILE B CA 1
ATOM 1718 C C . ILE B 1 47 ? -6.113 27.031 15.625 1 58.06 47 ILE B C 1
ATOM 1720 O O . ILE B 1 47 ? -7.238 26.531 15.516 1 58.06 47 ILE B O 1
ATOM 1724 N N . ASP B 1 48 ? -5.547 27.719 14.75 1 51.47 48 ASP B N 1
ATOM 1725 C CA . ASP B 1 48 ? -6.395 28.047 13.602 1 51.47 48 ASP B CA 1
ATOM 1726 C C . ASP B 1 48 ? -6.605 26.828 12.711 1 51.47 48 ASP B C 1
ATOM 1728 O O . ASP B 1 48 ? -7.242 26.922 11.656 1 51.47 48 ASP B O 1
ATOM 1732 N N . SER B 1 49 ? -5.75 25.969 12.844 1 57.75 49 SER B N 1
ATOM 1733 C CA . SER B 1 49 ? -6.055 24.75 12.117 1 57.75 49 SER B CA 1
ATOM 1734 C C . SER B 1 49 ? -7.496 24.312 12.344 1 57.75 49 SER B C 1
ATOM 1736 O O . SER B 1 49 ? -7.762 23.453 13.203 1 57.75 49 SER B O 1
ATOM 1738 N N . SER B 1 50 ? -8.406 25.562 12.625 1 50.06 50 SER B N 1
ATOM 1739 C CA . SER B 1 50 ? -9.672 26.188 12.984 1 50.06 50 SER B CA 1
ATOM 1740 C C . SER B 1 50 ? -10.852 25.469 12.344 1 50.06 50 SER B C 1
ATOM 1742 O O . SER B 1 50 ? -11.023 25.5 11.125 1 50.06 50 SER B O 1
ATOM 1744 N N . GLY B 1 51 ? -11.188 24.375 12.234 1 63 51 GLY B N 1
ATOM 1745 C CA . GLY B 1 51 ? -12.523 23.797 12.289 1 63 51 GLY B CA 1
ATOM 1746 C C . GLY B 1 51 ? -12.961 23.156 10.984 1 63 51 GLY B C 1
ATOM 1747 O O . GLY B 1 51 ? -13.961 22.438 10.938 1 63 51 GLY B O 1
ATOM 1748 N N . LYS B 1 52 ? -12.156 23.344 9.805 1 76.38 52 LYS B N 1
ATOM 1749 C CA . LYS B 1 52 ? -12.836 22.828 8.617 1 76.38 52 LYS B CA 1
ATOM 1750 C C . LYS B 1 52 ? -12.258 21.469 8.203 1 76.38 52 LYS B C 1
ATOM 1752 O O . LYS B 1 52 ? -12.969 20.641 7.633 1 76.38 52 LYS B O 1
ATOM 1757 N N . LYS B 1 53 ? -10.977 21.188 8.656 1 84.56 53 LYS B N 1
ATOM 1758 C CA . LYS B 1 53 ? -10.359 19.922 8.281 1 84.56 53 LYS B CA 1
ATOM 1759 C C . LYS B 1 53 ? -9.984 19.109 9.523 1 84.56 53 LYS B C 1
ATOM 1761 O O . LYS B 1 53 ? -9.602 19.688 10.547 1 84.56 53 LYS B O 1
ATOM 1766 N N . PRO B 1 54 ? -10.133 17.844 9.391 1 83.81 54 PRO B N 1
ATOM 1767 C CA . PRO B 1 54 ? -9.695 17.031 10.523 1 83.81 54 PRO B CA 1
ATOM 1768 C C . PRO B 1 54 ? -8.203 17.188 10.812 1 83.81 54 PRO B C 1
ATOM 1770 O O . PRO B 1 54 ? -7.426 17.516 9.906 1 83.81 54 PRO B O 1
ATOM 1773 N N . GLU B 1 55 ? -7.793 16.984 11.992 1 85.25 55 GLU B N 1
ATOM 1774 C CA . GLU B 1 55 ? -6.398 17.094 12.406 1 85.25 55 GLU B CA 1
ATOM 1775 C C . GLU B 1 55 ? -5.492 16.234 11.531 1 85.25 55 GLU B C 1
ATOM 1777 O O . GLU B 1 55 ? -4.379 16.641 11.195 1 85.25 55 GLU B O 1
ATOM 1782 N N . ALA B 1 56 ? -5.922 15.039 11.195 1 87.94 56 ALA B N 1
ATOM 1783 C CA . ALA B 1 56 ? -5.141 14.102 10.391 1 87.94 56 ALA B CA 1
ATOM 1784 C C . ALA B 1 56 ? -4.742 14.727 9.055 1 87.94 56 ALA B C 1
ATOM 1786 O O . ALA B 1 56 ? -3.664 14.445 8.531 1 87.94 56 ALA B O 1
ATOM 1787 N N . TYR B 1 57 ? -5.609 15.531 8.562 1 91.12 57 TYR B N 1
ATOM 1788 C CA . TYR B 1 57 ? -5.324 16.203 7.297 1 91.12 57 TYR B CA 1
ATOM 1789 C C . TYR B 1 57 ? -4.023 17 7.383 1 91.12 57 TYR B C 1
ATOM 1791 O O . TYR B 1 57 ? -3.189 16.922 6.477 1 91.12 57 TYR B O 1
ATOM 1799 N N . TRP B 1 58 ? -3.885 17.672 8.367 1 91.56 58 TRP B N 1
ATOM 1800 C CA . TRP B 1 58 ? -2.744 18.562 8.5 1 91.56 58 TRP B CA 1
ATOM 1801 C C . TRP B 1 58 ? -1.444 17.781 8.633 1 91.56 58 TRP B C 1
ATOM 1803 O O . TRP B 1 58 ? -0.413 18.172 8.086 1 91.56 58 TRP B O 1
ATOM 1813 N N . TYR B 1 59 ? -1.457 16.719 9.359 1 92.62 59 TYR B N 1
ATOM 1814 C CA . TYR B 1 59 ? -0.281 15.867 9.461 1 92.62 59 TYR B CA 1
ATOM 1815 C C . TYR B 1 59 ? 0.095 15.297 8.102 1 92.62 59 TYR B C 1
ATOM 1817 O O . TYR B 1 59 ? 1.271 15.281 7.73 1 92.62 59 TYR B O 1
ATOM 1825 N N . VAL B 1 60 ? -0.859 14.844 7.363 1 94.38 60 VAL B N 1
ATOM 1826 C CA . VAL B 1 60 ? -0.624 14.266 6.047 1 94.38 60 VAL B CA 1
ATOM 1827 C C . VAL B 1 60 ? -0.136 15.344 5.086 1 94.38 60 VAL B C 1
ATOM 1829 O O . VAL B 1 60 ? 0.741 15.094 4.254 1 94.38 60 VAL B O 1
ATOM 1832 N N . LEU B 1 61 ? -0.707 16.5 5.195 1 95.88 61 LEU B N 1
ATOM 1833 C CA . LEU B 1 61 ? -0.264 17.609 4.359 1 95.88 61 LEU B CA 1
ATOM 1834 C C . LEU B 1 61 ? 1.206 17.938 4.613 1 95.88 61 LEU B C 1
ATOM 1836 O O . LEU B 1 61 ? 1.981 18.094 3.668 1 95.88 61 LEU B O 1
ATOM 1840 N N . ARG B 1 62 ? 1.566 18.062 5.828 1 95.75 62 ARG B N 1
ATOM 1841 C CA . ARG B 1 62 ? 2.961 18.312 6.176 1 95.75 62 ARG B CA 1
ATOM 1842 C C . ARG B 1 62 ? 3.867 17.203 5.625 1 95.75 62 ARG B C 1
ATOM 1844 O O . ARG B 1 62 ? 4.969 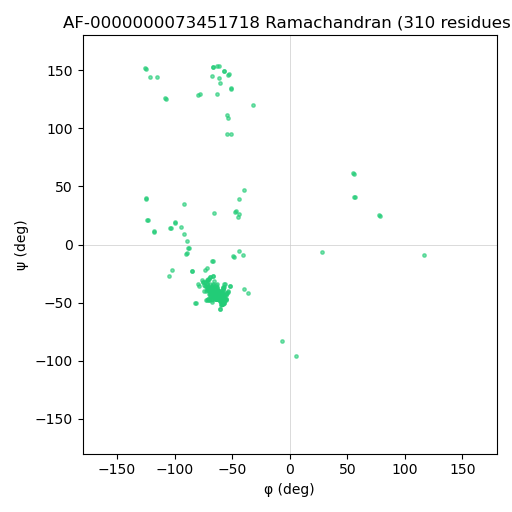17.484 5.148 1 95.75 62 ARG B O 1
ATOM 1851 N N . PHE B 1 63 ? 3.441 16 5.672 1 96.56 63 PHE B N 1
ATOM 1852 C CA . PHE B 1 63 ? 4.172 14.867 5.121 1 96.56 63 PHE B CA 1
ATOM 1853 C C . PHE B 1 63 ? 4.465 15.078 3.639 1 96.56 63 PHE B C 1
ATOM 1855 O O . PHE B 1 63 ? 5.613 14.984 3.207 1 96.56 63 PHE B O 1
ATOM 1862 N N . TYR B 1 64 ? 3.471 15.414 2.877 1 97.19 64 TYR B N 1
ATOM 1863 C CA . TYR B 1 64 ? 3.652 15.578 1.438 1 97.19 64 TYR B CA 1
ATOM 1864 C C . TYR B 1 64 ? 4.473 16.828 1.13 1 97.19 64 TYR B C 1
ATOM 1866 O O . TYR B 1 64 ? 5.223 16.859 0.151 1 97.19 64 TYR B O 1
ATOM 1874 N N . HIS B 1 65 ? 4.379 17.828 1.97 1 97.06 65 HIS B N 1
ATOM 1875 C CA . HIS B 1 65 ? 5.242 19 1.802 1 97.06 65 HIS B CA 1
ATOM 1876 C C . HIS B 1 65 ? 6.711 18.625 1.98 1 97.06 65 HIS B C 1
ATOM 1878 O O . HIS B 1 65 ? 7.57 19.094 1.23 1 97.06 65 HIS B O 1
ATOM 1884 N N . HIS B 1 66 ? 6.965 17.844 2.936 1 95.44 66 HIS B N 1
ATOM 1885 C CA . HIS B 1 66 ? 8.336 17.375 3.152 1 95.44 66 HIS B CA 1
ATOM 1886 C C . HIS B 1 66 ? 8.836 16.578 1.961 1 95.44 66 HIS B C 1
ATOM 1888 O O . HIS B 1 66 ? 9.992 16.719 1.55 1 95.44 66 HIS B O 1
ATOM 1894 N N . LEU B 1 67 ? 8.047 15.695 1.443 1 95.44 67 LEU B N 1
ATOM 1895 C CA . LEU B 1 67 ? 8.414 14.914 0.268 1 95.44 67 LEU B CA 1
ATOM 1896 C C . LEU B 1 67 ? 8.727 15.828 -0.913 1 95.44 67 LEU B C 1
ATOM 1898 O O . LEU B 1 67 ? 9.719 15.617 -1.619 1 95.44 67 LEU B O 1
ATOM 1902 N N . GLN B 1 68 ? 7.84 16.766 -1.049 1 96.44 68 GLN B N 1
ATOM 1903 C CA . GLN B 1 68 ? 8.008 17.703 -2.16 1 96.44 68 GLN B CA 1
ATOM 1904 C C . GLN B 1 68 ? 9.312 18.484 -2.027 1 96.44 68 GLN B C 1
ATOM 1906 O O . GLN B 1 68 ? 10.047 18.656 -3.004 1 96.44 68 GLN B O 1
ATOM 1911 N N . GLN B 1 69 ? 9.617 18.984 -0.861 1 94.06 69 GLN B N 1
ATOM 1912 C CA . GLN B 1 69 ? 10.789 19.812 -0.599 1 94.06 69 GLN B CA 1
ATOM 1913 C C . GLN B 1 69 ? 12.078 19.031 -0.767 1 94.06 69 GLN B C 1
ATOM 1915 O O . GLN B 1 69 ? 13.117 19.594 -1.104 1 94.06 69 GLN B O 1
ATOM 1920 N N . ASN B 1 70 ? 12 17.719 -0.565 1 91.31 70 ASN B N 1
ATOM 1921 C CA . ASN B 1 70 ? 13.164 16.844 -0.673 1 91.31 70 ASN B CA 1
ATOM 1922 C C . ASN B 1 70 ? 12.922 15.719 -1.666 1 91.31 70 ASN B C 1
ATOM 1924 O O . ASN B 1 70 ? 13.273 14.562 -1.397 1 91.31 70 ASN B O 1
ATOM 1928 N N . SER B 1 71 ? 12.266 16 -2.764 1 92.31 71 SER B N 1
ATOM 1929 C CA . SER B 1 71 ? 11.75 14.992 -3.676 1 92.31 71 SER B CA 1
ATOM 1930 C C . SER B 1 71 ? 12.867 14.141 -4.254 1 92.31 71 SER B C 1
ATOM 1932 O O . SER B 1 71 ? 12.719 12.922 -4.387 1 92.31 71 SER B O 1
ATOM 1934 N N . GLY B 1 72 ? 13.992 14.75 -4.637 1 89.62 72 GLY B N 1
ATOM 1935 C CA . GLY B 1 72 ? 15.117 13.992 -5.156 1 89.62 72 GLY B CA 1
ATOM 1936 C C . GLY B 1 72 ? 15.641 12.945 -4.188 1 89.62 72 GLY B C 1
ATOM 1937 O O . GLY B 1 72 ? 15.844 11.789 -4.562 1 89.62 72 GLY B O 1
ATOM 1938 N N . ASP B 1 73 ? 15.828 13.312 -2.961 1 89.56 73 ASP B N 1
ATOM 1939 C CA . ASP B 1 73 ? 16.312 12.414 -1.921 1 89.56 73 ASP B CA 1
ATOM 1940 C C . ASP B 1 73 ? 15.328 11.273 -1.671 1 89.56 73 ASP B C 1
ATOM 1942 O O . ASP B 1 73 ? 15.719 10.109 -1.62 1 89.56 73 ASP B O 1
ATOM 1946 N N . PHE B 1 74 ? 14.094 11.617 -1.605 1 90.38 74 PHE B N 1
ATOM 1947 C CA . PHE B 1 74 ? 13.094 10.617 -1.254 1 90.38 74 PHE B CA 1
ATOM 1948 C C . PHE B 1 74 ? 12.867 9.656 -2.408 1 90.38 74 PHE B C 1
ATOM 1950 O O . PHE B 1 74 ? 12.609 8.469 -2.191 1 90.38 74 PHE B O 1
ATOM 1957 N N . ALA B 1 75 ? 12.93 10.141 -3.588 1 88.44 75 ALA B N 1
ATOM 1958 C CA . ALA B 1 75 ? 12.82 9.258 -4.75 1 88.44 75 ALA B CA 1
ATOM 1959 C C . ALA B 1 75 ? 13.914 8.195 -4.734 1 88.44 75 ALA B C 1
ATOM 1961 O O . ALA B 1 75 ? 13.656 7.02 -4.996 1 88.44 75 ALA B O 1
ATOM 1962 N N . ILE B 1 76 ? 15.094 8.586 -4.406 1 86.31 76 ILE B N 1
ATOM 1963 C CA . ILE B 1 76 ? 16.219 7.664 -4.34 1 86.31 76 ILE B CA 1
ATOM 1964 C C . ILE B 1 76 ? 16.016 6.676 -3.195 1 86.31 76 ILE B C 1
ATOM 1966 O O . ILE B 1 76 ? 16.188 5.469 -3.373 1 86.31 76 ILE B O 1
ATOM 1970 N N . ILE B 1 77 ? 15.672 7.152 -2.041 1 88.81 77 ILE B N 1
ATOM 1971 C CA . ILE B 1 77 ? 15.484 6.344 -0.841 1 88.81 77 ILE B CA 1
ATOM 1972 C C . ILE B 1 77 ? 14.438 5.266 -1.1 1 88.81 77 ILE B C 1
ATOM 1974 O O . ILE B 1 77 ? 14.672 4.082 -0.853 1 88.81 77 ILE B O 1
ATOM 1978 N N . ILE B 1 78 ? 13.32 5.688 -1.654 1 86.94 78 ILE B N 1
ATOM 1979 C CA . ILE B 1 78 ? 12.188 4.785 -1.842 1 86.94 78 ILE B CA 1
ATOM 1980 C C . ILE B 1 78 ? 12.531 3.738 -2.898 1 86.94 78 ILE B C 1
ATOM 1982 O O . ILE B 1 78 ? 12.258 2.551 -2.715 1 86.94 78 ILE B O 1
ATOM 1986 N N . ASN B 1 79 ? 13.211 4.117 -3.887 1 81.12 79 ASN B N 1
ATOM 1987 C CA . ASN B 1 79 ? 13.477 3.221 -5.008 1 81.12 79 ASN B CA 1
ATOM 1988 C C . ASN B 1 79 ? 14.688 2.336 -4.738 1 81.12 79 ASN B C 1
ATOM 1990 O O . ASN B 1 79 ? 14.781 1.223 -5.262 1 81.12 79 ASN B O 1
ATOM 1994 N N . ARG B 1 80 ? 15.562 2.74 -3.857 1 83.69 80 ARG B N 1
ATOM 1995 C CA . ARG B 1 80 ? 16.828 2.033 -3.65 1 83.69 80 ARG B CA 1
ATOM 1996 C C . ARG B 1 80 ? 16.984 1.609 -2.193 1 83.69 80 ARG B C 1
ATOM 1998 O O . ARG B 1 80 ? 18.094 1.371 -1.729 1 83.69 80 ARG B O 1
ATOM 2005 N N . ARG B 1 81 ? 15.914 1.53 -1.527 1 86.06 81 ARG B N 1
ATOM 2006 C CA . ARG B 1 81 ? 15.945 1.274 -0.091 1 86.06 81 ARG B CA 1
ATOM 2007 C C . ARG B 1 81 ? 16.672 -0.029 0.218 1 86.06 81 ARG B C 1
ATOM 2009 O O . ARG B 1 81 ? 17.375 -0.131 1.229 1 86.06 81 ARG B O 1
ATOM 2016 N N . TYR B 1 82 ? 16.547 -1.021 -0.557 1 80.88 82 TYR B N 1
ATOM 2017 C CA . TYR B 1 82 ? 17.234 -2.289 -0.316 1 80.88 82 TYR B CA 1
ATOM 2018 C C . TYR B 1 82 ? 18.734 -2.166 -0.585 1 80.88 82 TYR B C 1
ATOM 2020 O O . TYR B 1 82 ? 19.547 -2.604 0.224 1 80.88 82 TYR B O 1
ATOM 2028 N N . GLU B 1 83 ? 19.031 -1.618 -1.659 1 81.56 83 GLU B N 1
ATOM 2029 C CA . GLU B 1 83 ? 20.422 -1.409 -2.041 1 81.56 83 GLU B CA 1
ATOM 2030 C C . GLU B 1 83 ? 21.156 -0.571 -1.001 1 81.56 83 GLU B C 1
ATOM 2032 O O . GLU B 1 83 ? 22.328 -0.823 -0.709 1 81.56 83 GLU B O 1
ATOM 2037 N N . LEU B 1 84 ? 20.469 0.394 -0.455 1 83.94 84 LEU B N 1
ATOM 2038 C CA . LEU B 1 84 ? 21.062 1.334 0.484 1 83.94 84 LEU B CA 1
ATOM 2039 C C . LEU B 1 84 ? 20.984 0.803 1.911 1 83.94 84 LEU B C 1
ATOM 2041 O O . LEU B 1 84 ? 21.5 1.433 2.842 1 83.94 84 LEU B O 1
ATOM 2045 N N . ASN B 1 85 ? 20.344 -0.375 2.047 1 86.12 85 ASN B N 1
ATOM 2046 C CA . ASN B 1 85 ? 20.156 -1.015 3.348 1 86.12 85 ASN B CA 1
ATOM 2047 C C . ASN B 1 85 ? 19.453 -0.091 4.332 1 86.12 85 ASN B C 1
ATOM 2049 O O . ASN B 1 85 ? 19.859 0.031 5.484 1 86.12 85 ASN B O 1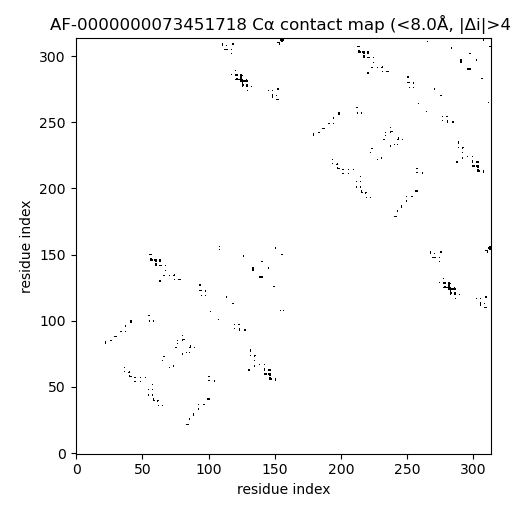
ATOM 2053 N N . ILE B 1 86 ? 18.484 0.61 3.891 1 88.12 86 ILE B N 1
ATOM 2054 C CA . ILE B 1 86 ? 17.75 1.526 4.754 1 88.12 86 ILE B CA 1
ATOM 2055 C C . ILE B 1 86 ? 16.281 1.086 4.848 1 88.12 86 ILE B C 1
ATOM 2057 O O . ILE B 1 86 ? 15.438 1.84 5.324 1 88.12 86 ILE B O 1
ATOM 2061 N N . LYS B 1 87 ? 15.953 0.01 4.406 1 88.62 87 LYS B N 1
ATOM 2062 C CA . LYS B 1 87 ? 14.594 -0.521 4.434 1 88.62 87 LYS B CA 1
ATOM 2063 C C . LYS B 1 87 ? 14.031 -0.525 5.852 1 88.62 87 LYS B C 1
ATOM 2065 O O . LYS B 1 87 ? 12.883 -0.146 6.066 1 88.62 87 LYS B O 1
ATOM 2070 N N . GLU B 1 88 ? 14.859 -0.903 6.793 1 90.81 88 GLU B N 1
ATOM 2071 C CA . GLU B 1 88 ? 14.406 -0.974 8.18 1 90.81 88 GLU B CA 1
ATOM 2072 C C . GLU B 1 88 ? 14.148 0.419 8.75 1 90.81 88 GLU B C 1
ATOM 2074 O O . GLU B 1 88 ? 13.195 0.619 9.5 1 90.81 88 GLU B O 1
ATOM 2079 N N . LEU B 1 89 ? 15.023 1.331 8.391 1 90.38 89 LEU B N 1
ATOM 2080 C CA . LEU B 1 89 ? 14.836 2.709 8.828 1 90.38 89 LEU B CA 1
ATOM 2081 C C . LEU B 1 89 ? 13.531 3.281 8.281 1 90.38 89 LEU B C 1
ATOM 2083 O O . LEU B 1 89 ? 12.797 3.971 8.992 1 90.38 89 LEU B O 1
ATOM 2087 N N . LEU B 1 90 ? 13.305 3 7.07 1 92.25 90 LEU B N 1
ATOM 2088 C CA . LEU B 1 90 ? 12.078 3.459 6.434 1 92.25 90 LEU B CA 1
ATOM 2089 C C . LEU B 1 90 ? 10.859 2.812 7.0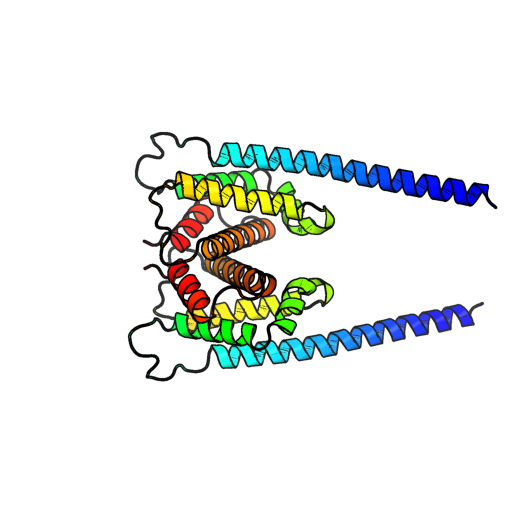82 1 92.25 90 LEU B C 1
ATOM 2091 O O . LEU B 1 90 ? 9.852 3.482 7.332 1 92.25 90 LEU B O 1
ATOM 2095 N N . ASN B 1 91 ? 10.969 1.533 7.371 1 92.69 91 ASN B N 1
ATOM 2096 C CA . ASN B 1 91 ? 9.891 0.827 8.055 1 92.69 91 ASN B CA 1
ATOM 2097 C C . ASN B 1 91 ? 9.625 1.419 9.438 1 92.69 91 ASN B C 1
ATOM 2099 O O . ASN B 1 91 ? 8.469 1.562 9.844 1 92.69 91 ASN B O 1
ATOM 2103 N N . ASP B 1 92 ? 10.625 1.741 10.133 1 92.88 92 ASP B N 1
ATOM 2104 C CA . ASP B 1 92 ? 10.484 2.361 11.445 1 92.88 92 ASP B CA 1
ATOM 2105 C C . ASP B 1 92 ? 9.789 3.717 11.344 1 92.88 92 ASP B C 1
ATOM 2107 O O . ASP B 1 92 ? 8.945 4.055 12.172 1 92.88 92 ASP B O 1
ATOM 2111 N N . PHE B 1 93 ? 10.172 4.406 10.367 1 94.38 93 PHE B N 1
ATOM 2112 C CA . PHE B 1 93 ? 9.547 5.703 10.141 1 94.38 93 PHE B CA 1
ATOM 2113 C C . PHE B 1 93 ? 8.039 5.547 9.945 1 94.38 93 PHE B C 1
ATOM 2115 O O . PHE B 1 93 ? 7.25 6.25 10.578 1 94.38 93 PHE B O 1
ATOM 2122 N N . TRP B 1 94 ? 7.641 4.625 9.125 1 94.88 94 TRP B N 1
ATOM 2123 C CA . TRP B 1 94 ? 6.23 4.395 8.844 1 94.88 94 TRP B CA 1
ATOM 2124 C C . TRP B 1 94 ? 5.492 3.943 10.102 1 94.88 94 TRP B C 1
ATOM 2126 O O . TRP B 1 94 ? 4.422 4.465 10.422 1 94.88 94 TRP B O 1
ATOM 2136 N N . ASN B 1 95 ? 6.043 3.047 10.789 1 93.88 95 ASN B N 1
ATOM 2137 C CA . ASN B 1 95 ? 5.414 2.502 11.992 1 93.88 95 ASN B CA 1
ATOM 2138 C C . ASN B 1 95 ? 5.266 3.561 13.078 1 93.88 95 ASN B C 1
ATOM 2140 O O . ASN B 1 95 ? 4.191 3.703 13.664 1 93.88 95 ASN B O 1
ATOM 2144 N N . ASP B 1 96 ? 6.305 4.266 13.297 1 93.25 96 ASP B N 1
ATOM 2145 C CA . ASP B 1 96 ? 6.27 5.312 14.312 1 93.25 96 ASP B CA 1
ATOM 2146 C C . ASP B 1 96 ? 5.277 6.41 13.938 1 93.25 96 ASP B C 1
ATOM 2148 O O . ASP B 1 96 ? 4.578 6.945 14.797 1 93.25 96 ASP B O 1
ATOM 2152 N N . SER B 1 97 ? 5.305 6.773 12.727 1 92.75 97 SER B N 1
ATOM 2153 C CA . SER B 1 97 ? 4.387 7.805 12.258 1 92.75 97 SER B CA 1
ATOM 2154 C C . SER B 1 97 ? 2.936 7.359 12.406 1 92.75 97 SER B C 1
ATOM 2156 O O . SER B 1 97 ? 2.078 8.148 12.812 1 92.75 97 SER B O 1
ATOM 2158 N N . PHE B 1 98 ? 2.654 6.121 12.062 1 90.56 98 PHE B N 1
ATOM 2159 C CA . PHE B 1 98 ? 1.312 5.582 12.242 1 90.56 98 PHE B CA 1
ATOM 2160 C C . PHE B 1 98 ? 0.888 5.652 13.703 1 90.56 98 PHE B C 1
ATOM 2162 O O . PHE B 1 98 ? -0.194 6.152 14.023 1 90.56 98 PHE B O 1
ATOM 2169 N N . LEU B 1 99 ? 1.713 5.168 14.555 1 87.19 99 LEU B N 1
ATOM 2170 C CA . LEU B 1 99 ? 1.4 5.125 15.984 1 87.19 99 LEU B CA 1
ATOM 2171 C C . LEU B 1 99 ? 1.219 6.531 16.547 1 87.19 99 LEU B C 1
ATOM 2173 O O . LEU B 1 99 ? 0.305 6.777 17.328 1 87.19 99 LEU B O 1
ATOM 2177 N N . THR B 1 100 ? 2.018 7.418 16.125 1 88.19 100 THR B N 1
ATOM 2178 C CA . THR B 1 100 ? 1.914 8.805 16.562 1 88.19 100 THR B CA 1
ATOM 2179 C C . THR B 1 100 ? 0.631 9.445 16.047 1 88.19 100 THR B C 1
ATOM 2181 O O . THR B 1 100 ? -0.066 10.141 16.781 1 88.19 100 THR B O 1
ATOM 2184 N N . GLY B 1 101 ? 0.355 9.203 14.789 1 85.06 101 GLY B N 1
ATOM 2185 C CA . GLY B 1 101 ? -0.867 9.727 14.195 1 85.06 101 GLY B CA 1
ATOM 2186 C C . GLY B 1 101 ? -2.123 9.25 14.906 1 85.06 101 GLY B C 1
ATOM 2187 O O . GLY B 1 101 ? -3.033 10.047 15.164 1 85.06 101 GLY B O 1
ATOM 2188 N N . ILE B 1 102 ? -2.246 8 15.172 1 80.06 102 ILE B N 1
ATOM 2189 C CA . ILE B 1 102 ? -3.414 7.445 15.844 1 80.06 102 ILE B CA 1
ATOM 2190 C C . ILE B 1 102 ? -3.553 8.07 17.234 1 80.06 102 ILE B C 1
ATOM 2192 O O . ILE B 1 102 ? -4.664 8.344 17.688 1 80.06 102 ILE B O 1
ATOM 2196 N N . LYS B 1 103 ? -2.463 8.18 17.922 1 79.62 103 LYS B N 1
ATOM 2197 C CA . LYS B 1 103 ? -2.475 8.773 19.25 1 79.62 103 LYS B CA 1
ATOM 2198 C C . LYS B 1 103 ? -2.955 10.219 19.203 1 79.62 103 LYS B C 1
ATOM 2200 O O . LYS B 1 103 ? -3.676 10.672 20.109 1 79.62 103 LYS B O 1
ATOM 2205 N N . LYS B 1 104 ? -2.539 10.875 18.234 1 78.25 104 LYS B N 1
ATOM 2206 C CA . LYS B 1 104 ? -2.848 12.297 18.125 1 78.25 104 LYS B CA 1
ATOM 2207 C C . LYS B 1 104 ? -4.266 12.516 17.609 1 78.25 104 LYS B C 1
ATOM 2209 O O . LYS B 1 104 ? -4.891 13.539 17.906 1 78.25 104 LYS B O 1
ATOM 2214 N N . THR B 1 105 ? -4.566 11.719 16.828 1 69.38 105 THR B N 1
ATOM 2215 C CA . THR B 1 105 ? -5.902 11.883 16.281 1 69.38 105 THR B CA 1
ATOM 2216 C C . THR B 1 105 ? -6.926 11.086 17.078 1 69.38 105 THR B C 1
ATOM 2218 O O . THR B 1 105 ? -8.117 11.102 16.766 1 69.38 105 THR B O 1
ATOM 2221 N N . ALA B 1 106 ? -6.543 11.07 18.656 1 55.16 106 ALA B N 1
ATOM 2222 C CA . ALA B 1 106 ? -7.328 10.422 19.703 1 55.16 106 ALA B CA 1
ATOM 2223 C C . ALA B 1 106 ? -8.492 9.633 19.109 1 55.16 106 ALA B C 1
ATOM 2225 O O . ALA B 1 106 ? -8.719 8.477 19.484 1 55.16 106 ALA B O 1
ATOM 2226 N N . ALA B 1 107 ? -9.695 10.477 19.141 1 46.94 107 ALA B N 1
ATOM 2227 C CA . ALA B 1 107 ? -11.055 10.055 18.812 1 46.94 107 ALA B CA 1
ATOM 2228 C C . ALA B 1 107 ? -11.086 9.211 17.547 1 46.94 107 ALA B C 1
ATOM 2230 O O . ALA B 1 107 ? -12.156 8.898 17.016 1 46.94 107 ALA B O 1
ATOM 2231 N N . ALA B 1 108 ? -10.023 9.156 17.016 1 47.03 108 ALA B N 1
ATOM 2232 C CA . ALA B 1 108 ? -10.102 8.711 15.617 1 47.03 108 ALA B CA 1
ATOM 2233 C C . ALA B 1 108 ? -10.648 7.293 15.523 1 47.03 108 ALA B C 1
ATOM 2235 O O . ALA B 1 108 ? -10.375 6.457 16.391 1 47.03 108 ALA B O 1
ATOM 2236 N N . ASP B 1 109 ? -11.531 7.176 14.766 1 51.09 109 ASP B N 1
ATOM 2237 C CA . ASP B 1 109 ? -12.5 6.234 14.211 1 51.09 109 ASP B CA 1
ATOM 2238 C C . ASP B 1 109 ? -11.82 4.93 13.797 1 51.09 109 ASP B C 1
ATOM 2240 O O . ASP B 1 109 ? -12.031 4.441 12.68 1 51.09 109 ASP B O 1
ATOM 2244 N N . THR B 1 110 ? -10.625 4.691 14.625 1 55.91 110 THR B N 1
ATOM 2245 C CA . THR B 1 110 ? -10.25 3.32 14.297 1 55.91 110 THR B CA 1
ATOM 2246 C C . THR B 1 110 ? -11.43 2.373 14.492 1 55.91 110 THR B C 1
ATOM 2248 O O . THR B 1 110 ? -12.102 2.414 15.523 1 55.91 110 THR B O 1
ATOM 2251 N N . ASP B 1 111 ? -11.891 1.964 13.461 1 62.66 111 ASP B N 1
ATOM 2252 C CA . ASP B 1 111 ? -12.945 0.961 13.57 1 62.66 111 ASP B CA 1
ATOM 2253 C C . ASP B 1 111 ? -12.523 -0.186 14.484 1 62.66 111 ASP B C 1
ATOM 2255 O O . ASP B 1 111 ? -11.672 -0.996 14.117 1 62.66 111 ASP B O 1
ATOM 2259 N N . ARG B 1 112 ? -12.891 -0.128 15.742 1 72.44 112 ARG B N 1
ATOM 2260 C CA . ARG B 1 112 ? -12.562 -1.121 16.766 1 72.44 112 ARG B CA 1
ATOM 2261 C C . ARG B 1 112 ? -12.859 -2.533 16.266 1 72.44 112 ARG B C 1
ATOM 2263 O O . ARG B 1 112 ? -12.375 -3.512 16.844 1 72.44 112 ARG B O 1
ATOM 2270 N N . SER B 1 113 ? -13.516 -2.576 15.188 1 82.38 113 SER B N 1
ATOM 2271 C CA . SER B 1 113 ? -13.875 -3.904 14.695 1 82.38 113 SER B CA 1
ATOM 2272 C C . SER B 1 113 ? -12.781 -4.469 13.789 1 82.38 113 SER B C 1
ATOM 2274 O O . SER B 1 113 ? -12.805 -5.656 13.453 1 82.38 113 SER B O 1
ATOM 2276 N N . VAL B 1 114 ? -11.781 -3.635 13.477 1 89.44 114 VAL B N 1
ATOM 2277 C CA . VAL B 1 114 ? -10.648 -4.082 12.672 1 89.44 114 VAL B CA 1
ATOM 2278 C C . VAL B 1 114 ? -9.406 -4.191 13.555 1 89.44 114 VAL B C 1
ATOM 2280 O O . VAL B 1 114 ? -9.047 -3.244 14.258 1 89.44 114 VAL B O 1
ATOM 2283 N N . PRO B 1 115 ? -8.781 -5.312 13.555 1 93.31 115 PRO B N 1
ATOM 2284 C CA . PRO B 1 115 ? -7.535 -5.445 14.312 1 93.31 115 PRO B CA 1
ATOM 2285 C C . PRO B 1 115 ? -6.512 -4.371 13.953 1 93.31 115 PRO B C 1
ATOM 2287 O O . PRO B 1 115 ? -6.379 -4 12.789 1 93.31 115 PRO B O 1
ATOM 2290 N N . LEU B 1 116 ? -5.727 -3.943 14.945 1 90.94 116 LEU B N 1
ATOM 2291 C CA . LEU B 1 116 ? -4.812 -2.816 14.781 1 90.94 116 LEU B CA 1
ATOM 2292 C C . LEU B 1 116 ? -3.691 -3.162 13.812 1 90.94 116 LEU B C 1
ATOM 2294 O O . LEU B 1 116 ? -3.229 -2.301 13.062 1 90.94 116 LEU B O 1
ATOM 2298 N N . ASP B 1 117 ? -3.246 -4.391 13.859 1 93.94 117 ASP B N 1
ATOM 2299 C CA . ASP B 1 117 ? -2.158 -4.789 12.969 1 93.94 117 ASP B CA 1
ATOM 2300 C C . ASP B 1 117 ? -2.578 -4.688 11.508 1 93.94 117 ASP B C 1
ATOM 2302 O O . ASP B 1 117 ? -1.777 -4.305 10.656 1 93.94 117 ASP B O 1
ATOM 2306 N N . ILE B 1 118 ? -3.818 -5.02 11.195 1 94.25 118 ILE B N 1
ATOM 2307 C CA . ILE B 1 118 ? -4.328 -4.902 9.836 1 94.25 118 ILE B CA 1
ATOM 2308 C C . ILE B 1 118 ? -4.445 -3.426 9.453 1 94.25 118 ILE B C 1
ATOM 2310 O O . ILE B 1 118 ? -4.051 -3.031 8.352 1 94.25 118 ILE B O 1
ATOM 2314 N N . GLN B 1 119 ? -4.973 -2.617 10.344 1 92.06 119 GLN B N 1
ATOM 2315 C CA . GLN B 1 119 ? -5.094 -1.186 10.086 1 92.06 119 GLN B CA 1
ATOM 2316 C C . GLN B 1 119 ? -3.73 -0.565 9.789 1 92.06 119 GLN B C 1
ATOM 2318 O O . GLN B 1 119 ? -3.582 0.192 8.828 1 92.06 119 GLN B O 1
ATOM 2323 N N . ARG B 1 120 ? -2.832 -0.931 10.656 1 93.62 120 ARG B N 1
ATOM 2324 C CA . ARG B 1 120 ? -1.479 -0.4 10.516 1 93.62 120 ARG B CA 1
ATOM 2325 C C . ARG B 1 120 ? -0.886 -0.76 9.164 1 93.62 120 ARG B C 1
ATOM 2327 O O . ARG B 1 120 ? -0.368 0.108 8.453 1 93.62 120 ARG B O 1
ATOM 2334 N N . ARG B 1 121 ? -0.925 -2.021 8.781 1 95.44 121 ARG B N 1
ATOM 2335 C CA . ARG B 1 121 ? -0.355 -2.475 7.52 1 95.44 121 ARG B CA 1
ATOM 2336 C C . ARG B 1 121 ? -1.066 -1.829 6.336 1 95.44 121 ARG B C 1
ATOM 2338 O O . ARG B 1 121 ? -0.425 -1.438 5.359 1 95.44 121 ARG B O 1
ATOM 2345 N N . PHE B 1 122 ? -2.342 -1.734 6.492 1 94.44 122 PHE B N 1
ATOM 2346 C CA . PHE B 1 122 ? -3.143 -1.108 5.449 1 94.44 122 PHE B CA 1
ATOM 2347 C C . PHE B 1 122 ? -2.711 0.336 5.227 1 94.44 122 PHE B C 1
ATOM 2349 O O . PHE B 1 122 ? -2.35 0.719 4.113 1 94.44 122 PHE B O 1
ATOM 2356 N N . VAL B 1 123 ? -2.719 1.09 6.234 1 93.25 123 VAL B N 1
ATOM 2357 C CA . VAL B 1 123 ? -2.436 2.52 6.152 1 93.25 123 VAL B CA 1
ATOM 2358 C C . VAL B 1 123 ? -0.998 2.734 5.68 1 93.25 123 VAL B C 1
ATOM 2360 O O . VAL B 1 123 ? -0.749 3.521 4.766 1 93.25 123 VAL B O 1
ATOM 2363 N N . ILE B 1 124 ? -0.092 2.018 6.277 1 95.81 124 ILE B N 1
ATOM 2364 C CA . ILE B 1 124 ? 1.315 2.164 5.922 1 95.81 124 ILE B CA 1
ATOM 2365 C C . ILE B 1 124 ? 1.514 1.813 4.449 1 95.81 124 ILE B C 1
ATOM 2367 O O . ILE B 1 124 ? 2.199 2.535 3.721 1 95.81 124 ILE B O 1
ATOM 2371 N N . SER B 1 125 ? 0.966 0.725 4 1 95.88 125 SER B N 1
ATOM 2372 C CA . SER B 1 125 ? 1.101 0.307 2.609 1 95.88 125 SER B CA 1
ATOM 2373 C C . SER B 1 125 ? 0.496 1.338 1.663 1 95.88 125 SER B C 1
ATOM 2375 O O . SER B 1 125 ? 1.104 1.689 0.649 1 95.88 125 SER B O 1
ATOM 2377 N N . ALA B 1 126 ? -0.687 1.789 1.962 1 95.62 126 ALA B N 1
ATOM 2378 C CA . ALA B 1 126 ? -1.386 2.77 1.133 1 95.62 126 ALA B CA 1
ATOM 2379 C C . ALA B 1 126 ? -0.579 4.059 1.012 1 95.62 126 ALA B C 1
ATOM 2381 O O . ALA B 1 126 ? -0.384 4.574 -0.092 1 95.62 126 ALA B O 1
ATOM 2382 N N . PHE B 1 127 ? -0.053 4.562 2.137 1 95.06 127 PHE B N 1
ATOM 2383 C CA . PHE B 1 127 ? 0.685 5.82 2.143 1 95.06 127 PHE B CA 1
ATOM 2384 C C . PHE B 1 127 ? 2.035 5.66 1.453 1 95.06 127 PHE B C 1
ATOM 2386 O O . PHE B 1 127 ? 2.428 6.5 0.643 1 95.06 127 PHE B O 1
ATOM 2393 N N . ALA B 1 128 ? 2.703 4.641 1.8 1 95.31 128 ALA B N 1
ATOM 2394 C CA . ALA B 1 128 ? 4 4.391 1.173 1 95.31 128 ALA B CA 1
ATOM 2395 C C . ALA B 1 128 ? 3.855 4.23 -0.337 1 95.31 128 ALA B C 1
ATOM 2397 O O . ALA B 1 128 ? 4.633 4.801 -1.106 1 95.31 128 ALA B O 1
ATOM 2398 N N . GLY B 1 129 ? 2.895 3.461 -0.729 1 95.44 129 GLY B N 1
ATOM 2399 C CA . GLY B 1 129 ? 2.68 3.205 -2.143 1 95.44 129 GLY B CA 1
ATOM 2400 C C . GLY B 1 129 ? 2.285 4.445 -2.922 1 95.44 129 GLY B C 1
ATOM 2401 O O . GLY B 1 129 ? 2.803 4.691 -4.012 1 95.44 129 GLY B O 1
ATOM 2402 N N . THR B 1 130 ? 1.385 5.254 -2.416 1 96.44 130 THR B N 1
ATOM 2403 C CA . THR B 1 130 ? 0.934 6.453 -3.113 1 96.44 130 THR B CA 1
ATOM 2404 C C . THR B 1 130 ? 2.037 7.508 -3.143 1 96.44 130 THR B C 1
ATOM 2406 O O . THR B 1 130 ? 2.199 8.211 -4.137 1 96.44 130 THR B O 1
ATOM 2409 N N . ALA B 1 131 ? 2.805 7.605 -2.051 1 96.19 131 ALA B N 1
ATOM 2410 C CA . ALA B 1 131 ? 3.922 8.547 -2.016 1 96.19 131 ALA B CA 1
ATOM 2411 C C . ALA B 1 131 ? 4.977 8.188 -3.061 1 96.19 131 ALA B C 1
ATOM 2413 O O . ALA B 1 131 ? 5.477 9.062 -3.771 1 96.19 131 ALA B O 1
ATOM 2414 N N . ALA B 1 132 ? 5.301 6.93 -3.133 1 94.75 132 ALA B N 1
ATOM 2415 C CA . ALA B 1 132 ? 6.277 6.469 -4.117 1 94.75 132 ALA B CA 1
ATOM 2416 C C . ALA B 1 132 ? 5.809 6.773 -5.539 1 94.75 132 ALA B C 1
ATOM 2418 O O . ALA B 1 132 ? 6.57 7.309 -6.348 1 94.75 132 ALA B O 1
ATOM 2419 N N . TRP B 1 133 ? 4.645 6.375 -5.793 1 95.56 133 TRP B N 1
ATOM 2420 C CA . TRP B 1 133 ? 4.062 6.637 -7.105 1 95.56 133 TRP B CA 1
ATOM 2421 C C . TRP B 1 133 ? 4.082 8.125 -7.422 1 95.56 133 TRP B C 1
ATOM 2423 O O . TRP B 1 133 ? 4.43 8.523 -8.539 1 95.56 133 TRP B O 1
ATOM 2433 N N . TRP B 1 134 ? 3.643 8.953 -6.422 1 97.19 134 TRP B N 1
ATOM 2434 C CA . TRP B 1 134 ? 3.58 10.406 -6.566 1 97.19 134 TRP B CA 1
ATOM 2435 C C . TRP B 1 134 ? 4.949 10.977 -6.922 1 97.19 134 TRP B C 1
ATOM 2437 O O . TRP B 1 134 ? 5.07 11.773 -7.852 1 97.19 134 TRP B O 1
ATOM 2447 N N . LEU B 1 135 ? 5.957 10.547 -6.293 1 95.62 135 LEU B N 1
ATOM 2448 C CA . LEU B 1 135 ? 7.32 10.992 -6.543 1 95.62 135 LEU B CA 1
ATOM 2449 C C . LEU B 1 135 ? 7.812 10.508 -7.902 1 95.62 135 LEU B C 1
ATOM 2451 O O . LEU B 1 135 ? 8.422 11.273 -8.656 1 95.62 135 LEU B O 1
ATOM 2455 N N . GLU B 1 136 ? 7.527 9.312 -8.211 1 92.38 136 GLU B N 1
ATOM 2456 C CA . GLU B 1 136 ? 8.016 8.68 -9.438 1 92.38 136 GLU B CA 1
ATOM 2457 C C . GLU B 1 136 ? 7.363 9.297 -10.672 1 92.38 136 GLU B C 1
ATOM 2459 O O . GLU B 1 136 ? 7.941 9.273 -11.758 1 92.38 136 GLU B O 1
ATOM 2464 N N . ASN B 1 137 ? 6.199 9.789 -10.508 1 94.44 137 ASN B N 1
ATOM 2465 C CA . ASN B 1 137 ? 5.477 10.352 -11.648 1 94.44 137 ASN B CA 1
ATOM 2466 C C . ASN B 1 137 ? 5.582 11.867 -11.695 1 94.44 137 ASN B C 1
ATOM 2468 O O . ASN B 1 137 ? 4.715 12.539 -12.258 1 94.44 137 ASN B O 1
ATOM 2472 N N . GLY B 1 138 ? 6.551 12.375 -11 1 94.56 138 GLY B N 1
ATOM 2473 C CA . GLY B 1 138 ? 6.832 13.797 -11.078 1 94.56 138 GLY B CA 1
ATOM 2474 C C . GLY B 1 138 ? 5.871 14.641 -10.258 1 94.56 138 GLY B C 1
ATOM 2475 O O . GLY B 1 138 ? 5.555 15.773 -10.641 1 94.56 138 GLY B O 1
ATOM 2476 N N . MET B 1 139 ? 5.238 14.07 -9.203 1 96.81 139 MET B N 1
ATOM 2477 C CA . MET B 1 139 ? 4.336 14.789 -8.305 1 96.81 139 MET B CA 1
ATOM 2478 C C . MET B 1 139 ? 3.203 15.453 -9.078 1 96.81 139 MET B C 1
ATOM 2480 O O . MET B 1 139 ? 3.029 16.672 -9.008 1 96.81 139 MET B O 1
ATOM 2484 N N . PRO B 1 140 ? 2.393 14.688 -9.766 1 97.31 140 PRO B N 1
ATOM 2485 C CA . PRO B 1 140 ? 1.405 15.18 -10.734 1 97.31 140 PRO B CA 1
ATOM 2486 C C . PRO B 1 140 ? 0.284 15.977 -10.07 1 97.31 140 PRO B C 1
ATOM 2488 O O . PRO B 1 140 ? -0.493 16.641 -10.758 1 97.31 140 PRO B O 1
ATOM 2491 N N . TYR B 1 141 ? 0.112 15.922 -8.758 1 97.56 141 TYR B N 1
ATOM 2492 C CA . TYR B 1 141 ? -0.894 16.656 -8 1 97.56 141 TYR B CA 1
ATOM 2493 C C . TYR B 1 141 ? -0.25 17.484 -6.891 1 97.56 141 TYR B C 1
ATOM 2495 O O . TYR B 1 141 ? 0.809 17.109 -6.375 1 97.56 141 TYR B O 1
ATOM 2503 N N . PRO B 1 142 ? -0.884 18.578 -6.543 1 97.81 142 PRO B N 1
ATOM 2504 C CA . PRO B 1 142 ? -0.351 19.312 -5.398 1 97.81 142 PRO B CA 1
ATOM 2505 C C . PRO B 1 142 ? -0.483 18.547 -4.082 1 97.81 142 PRO B C 1
ATOM 2507 O O . PRO B 1 142 ? -1.385 17.719 -3.938 1 97.81 142 PRO B O 1
ATOM 2510 N N . PRO B 1 143 ? 0.414 18.828 -3.123 1 97.75 143 PRO B N 1
ATOM 2511 C CA . PRO B 1 143 ? 0.343 18.188 -1.81 1 97.75 143 PRO B CA 1
ATOM 2512 C C . PRO B 1 143 ? -1.037 18.312 -1.167 1 97.75 143 PRO B C 1
ATOM 2514 O O . PRO B 1 143 ? -1.496 17.375 -0.501 1 97.75 143 PRO B O 1
ATOM 2517 N N . GLU B 1 144 ? -1.75 19.422 -1.353 1 96.81 144 GLU B N 1
ATOM 2518 C CA . GLU B 1 144 ? -3.07 19.641 -0.77 1 96.81 144 GLU B CA 1
ATOM 2519 C C . GLU B 1 144 ? -4.078 18.625 -1.274 1 96.81 144 GLU B C 1
ATOM 2521 O O . GLU B 1 144 ? -4.863 18.078 -0.492 1 96.81 144 GLU B O 1
ATOM 2526 N N . LEU B 1 145 ? -4.004 18.359 -2.539 1 96.94 145 LEU B N 1
ATOM 2527 C CA . LEU B 1 145 ? -4.93 17.391 -3.121 1 96.94 145 LEU B CA 1
ATOM 2528 C C . LEU B 1 145 ? -4.582 15.977 -2.678 1 96.94 145 LEU B C 1
ATOM 2530 O O . LEU B 1 145 ? -5.477 15.164 -2.436 1 96.94 145 LEU B O 1
ATOM 2534 N N . MET B 1 146 ? -3.301 15.688 -2.6 1 97 146 MET B N 1
ATOM 2535 C CA . MET B 1 146 ? -2.889 14.383 -2.09 1 97 146 MET B CA 1
ATOM 2536 C C . MET B 1 146 ? -3.414 14.164 -0.675 1 97 146 MET B C 1
ATOM 2538 O O . MET B 1 146 ? -4.02 13.125 -0.388 1 97 146 MET B O 1
ATOM 2542 N N . ALA B 1 147 ? -3.152 15.141 0.18 1 94.94 147 ALA B N 1
ATOM 2543 C CA . ALA B 1 147 ? -3.586 15.031 1.57 1 94.94 147 ALA B CA 1
ATOM 2544 C C . ALA B 1 147 ? -5.102 14.867 1.661 1 94.94 147 ALA B C 1
ATOM 2546 O O . ALA B 1 147 ? -5.594 14 2.385 1 94.94 147 ALA B O 1
ATOM 2547 N N . GLU B 1 148 ? -5.855 15.672 0.912 1 93.06 148 GLU B N 1
ATOM 2548 C CA . GLU B 1 148 ? -7.312 15.586 0.896 1 93.06 148 GLU B CA 1
ATOM 2549 C C . GLU B 1 148 ? -7.785 14.219 0.421 1 93.06 148 GLU B C 1
ATOM 2551 O O . GLU B 1 148 ? -8.703 13.633 1.004 1 93.06 148 GLU B O 1
ATOM 2556 N N . SER B 1 149 ? -7.191 13.727 -0.622 1 92.94 149 SER B N 1
ATOM 2557 C CA . SER B 1 149 ? -7.57 12.445 -1.203 1 92.94 149 SER B CA 1
ATOM 2558 C C . SER B 1 149 ? -7.332 11.305 -0.223 1 92.94 149 SER B C 1
ATOM 2560 O O . SER B 1 149 ? -8.203 10.445 -0.032 1 92.94 149 SER B O 1
ATOM 2562 N N . MET B 1 150 ? -6.137 11.328 0.402 1 92.12 150 MET B N 1
ATOM 2563 C CA . MET B 1 150 ? -5.793 10.258 1.333 1 92.12 150 MET B CA 1
ATOM 2564 C C . MET B 1 150 ? -6.777 10.219 2.498 1 92.12 150 MET B C 1
ATOM 2566 O O . MET B 1 150 ? -7.246 9.141 2.881 1 92.12 150 MET B O 1
ATOM 2570 N N . ILE B 1 151 ? -7.133 11.398 3.037 1 87.81 151 ILE B N 1
ATOM 2571 C CA . ILE B 1 151 ? -8.016 11.5 4.191 1 87.81 151 ILE B CA 1
ATOM 2572 C C . ILE B 1 151 ? -9.43 11.094 3.797 1 87.81 151 ILE B C 1
ATOM 2574 O O . ILE B 1 151 ? -10.117 10.398 4.551 1 87.81 151 ILE B O 1
ATOM 2578 N N . LYS B 1 152 ? -9.859 11.453 2.656 1 87 152 LYS B N 1
ATOM 2579 C CA . LYS B 1 152 ? -11.203 11.133 2.186 1 87 152 LYS B CA 1
ATOM 2580 C C . LYS B 1 152 ? -11.383 9.625 2.014 1 87 152 LYS B C 1
ATOM 2582 O O . LYS B 1 152 ? -12.453 9.086 2.311 1 87 152 LYS B O 1
ATOM 2587 N N . ILE B 1 153 ? -10.359 8.992 1.538 1 84.56 153 ILE B N 1
ATOM 2588 C CA . ILE B 1 153 ? -10.453 7.559 1.303 1 84.56 153 ILE B CA 1
ATOM 2589 C C . ILE B 1 153 ? -10.516 6.816 2.637 1 84.56 153 ILE B C 1
ATOM 2591 O O . ILE B 1 153 ? -11.289 5.871 2.795 1 84.56 153 ILE B O 1
ATOM 2595 N N . ILE B 1 154 ? -9.695 7.227 3.584 1 79.69 154 ILE B N 1
ATOM 2596 C CA . ILE B 1 154 ? -9.586 6.508 4.848 1 79.69 154 ILE B CA 1
ATOM 2597 C C . ILE B 1 154 ? -10.719 6.918 5.781 1 79.69 154 ILE B C 1
ATOM 2599 O O . ILE B 1 154 ? -11.242 6.094 6.539 1 79.69 154 ILE B O 1
ATOM 2603 N N . GLN B 1 155 ? -10.977 8.273 6.004 1 67.75 155 GLN B N 1
ATOM 2604 C CA . GLN B 1 155 ? -11.898 8.781 7.012 1 67.75 155 GLN B CA 1
ATOM 2605 C C . GLN B 1 155 ? -13.297 8.961 6.434 1 67.75 155 GLN B C 1
ATOM 2607 O O . GLN B 1 155 ? -14.195 9.469 7.109 1 67.75 155 GLN B O 1
ATOM 2612 N N . LYS B 1 156 ? -13.703 8.547 5.238 1 55.53 156 LYS B N 1
ATOM 2613 C CA . LYS B 1 156 ? -15.062 8.844 4.797 1 55.53 156 LYS B CA 1
ATOM 2614 C C . LYS B 1 156 ? -16.078 8.578 5.906 1 55.53 156 LYS B C 1
ATOM 2616 O O . LYS B 1 156 ? -17.281 8.703 5.699 1 55.53 156 LYS B O 1
ATOM 2621 N N . ASN B 1 157 ? -15.852 8.555 7.285 1 41.56 157 ASN B N 1
ATOM 2622 C CA . ASN B 1 157 ? -17.047 8.75 8.094 1 41.56 157 ASN B CA 1
ATOM 2623 C C . ASN B 1 157 ? -17.438 10.219 8.172 1 41.56 157 ASN B C 1
ATOM 2625 O O . ASN B 1 157 ? -16.578 11.094 8.297 1 41.56 157 ASN B O 1
#

Solvent-accessible surface area (backbone atoms only — not comparable to full-atom values): 17115 Å² total; per-residue (Å²): 119,69,64,60,52,50,52,51,48,52,48,47,50,50,47,48,47,51,50,47,47,52,44,48,54,49,48,51,52,48,51,50,51,52,52,52,48,52,53,59,34,69,43,84,76,60,80,71,75,51,91,79,61,62,71,63,40,55,36,44,29,43,47,41,46,52,44,62,78,40,40,72,61,48,47,50,47,69,75,37,20,71,84,66,68,38,48,66,59,53,49,48,50,48,53,51,49,50,55,50,47,52,62,71,42,50,93,49,79,70,55,85,85,39,60,64,71,58,51,49,38,28,53,44,24,19,50,53,39,35,50,50,51,34,54,75,61,68,48,82,60,57,44,66,57,51,22,51,39,55,43,50,47,60,48,52,109,118,70,65,62,51,51,50,52,51,50,49,48,49,50,48,49,47,50,51,48,47,51,46,48,53,49,48,50,52,50,52,53,50,52,51,54,48,51,53,59,34,69,43,84,77,59,77,71,78,55,82,81,59,63,71,63,40,54,36,45,28,43,47,40,47,52,42,61,77,39,39,72,60,48,49,47,47,71,75,36,20,70,84,65,68,39,48,65,58,53,48,48,50,47,52,51,50,51,55,49,48,54,62,67,43,60,84,53,77,66,53,84,86,38,59,64,71,59,51,50,39,27,51,46,23,19,51,54,37,35,51,50,51,35,54,74,60,69,47,84,60,58,43,66,56,51,21,52,38,56,42,48,48,60,51,51,111